Protein AF-A0A517XSV7-F1 (afdb_monomer_lite)

Structure (mmCIF, N/CA/C/O backbone):
data_AF-A0A517XSV7-F1
#
_entry.id   AF-A0A517XSV7-F1
#
loop_
_atom_site.group_PDB
_atom_site.id
_atom_site.type_symbol
_atom_site.label_atom_id
_atom_site.label_alt_id
_atom_site.label_comp_id
_atom_site.label_asym_id
_atom_site.label_entity_id
_atom_site.label_seq_id
_atom_site.pdbx_PDB_ins_code
_atom_site.Cartn_x
_atom_site.Cartn_y
_atom_site.Cartn_z
_atom_site.occupancy
_atom_site.B_iso_or_equiv
_atom_site.auth_seq_id
_atom_site.auth_comp_id
_atom_site.auth_asym_id
_atom_site.auth_atom_id
_atom_site.pdbx_PDB_model_num
ATOM 1 N N . MET A 1 1 ? -11.753 3.778 32.389 1.00 77.19 1 MET A N 1
ATOM 2 C CA . MET A 1 1 ? -12.517 2.657 31.803 1.00 77.19 1 MET A CA 1
ATOM 3 C C . MET A 1 1 ? -11.551 1.767 31.049 1.00 77.19 1 MET A C 1
ATOM 5 O O . MET A 1 1 ? -10.607 2.299 30.482 1.00 77.19 1 MET A O 1
ATOM 9 N N . ASP A 1 2 ? -11.738 0.451 31.082 1.00 93.81 2 ASP A N 1
ATOM 10 C CA . ASP A 1 2 ? -10.855 -0.480 30.379 1.00 93.81 2 ASP A CA 1
ATOM 11 C C . ASP A 1 2 ? -11.182 -0.531 28.874 1.00 93.81 2 ASP A C 1
ATOM 13 O O . ASP A 1 2 ? -12.318 -0.804 28.478 1.00 93.81 2 ASP A O 1
ATOM 17 N N . ALA A 1 3 ? -10.178 -0.267 28.034 1.00 95.62 3 ALA A N 1
ATOM 18 C CA . ALA A 1 3 ? -10.312 -0.275 26.580 1.00 95.62 3 ALA A CA 1
ATOM 19 C C . ALA A 1 3 ? -10.683 -1.664 26.041 1.00 95.62 3 ALA A C 1
ATOM 21 O O . ALA A 1 3 ? -11.411 -1.761 25.051 1.00 95.62 3 ALA A O 1
ATOM 22 N N . ALA A 1 4 ? -10.221 -2.741 26.688 1.00 95.94 4 ALA A N 1
ATOM 23 C CA . ALA A 1 4 ? -10.544 -4.098 26.263 1.00 95.94 4 ALA A CA 1
ATOM 24 C C . ALA A 1 4 ? -12.041 -4.393 26.425 1.00 95.94 4 ALA A C 1
ATOM 26 O O . ALA A 1 4 ? -12.674 -4.835 25.466 1.00 95.94 4 ALA A O 1
ATOM 27 N N . THR A 1 5 ? -12.618 -4.052 27.580 1.00 96.81 5 THR A N 1
ATOM 28 C CA . THR A 1 5 ? -14.067 -4.164 27.818 1.00 96.81 5 THR A CA 1
ATOM 29 C C . THR A 1 5 ? -14.881 -3.359 26.798 1.00 96.81 5 THR A C 1
ATOM 31 O O . THR A 1 5 ? -15.780 -3.908 26.163 1.00 96.81 5 THR A O 1
ATOM 34 N N . PHE A 1 6 ? -14.530 -2.085 26.567 1.00 97.88 6 PHE A N 1
ATOM 35 C CA . PHE A 1 6 ? -15.204 -1.253 25.559 1.00 97.88 6 PHE A CA 1
ATOM 36 C C . PHE A 1 6 ? -15.189 -1.907 24.170 1.00 97.88 6 PHE A C 1
ATOM 38 O O . PHE A 1 6 ? -16.218 -1.969 23.498 1.00 97.88 6 PHE A O 1
ATOM 45 N N . ARG A 1 7 ? -14.032 -2.423 23.738 1.00 97.62 7 ARG A N 1
ATOM 46 C CA . ARG A 1 7 ? -13.884 -3.065 22.426 1.00 97.62 7 ARG A CA 1
ATOM 47 C C . ARG A 1 7 ? -14.714 -4.334 22.291 1.00 97.62 7 ARG A C 1
ATOM 49 O O . ARG A 1 7 ? -15.343 -4.508 21.251 1.00 97.62 7 ARG A O 1
ATOM 56 N N . LEU A 1 8 ? -14.699 -5.203 23.301 1.00 97.25 8 LEU A N 1
ATOM 57 C CA . LEU A 1 8 ? -15.458 -6.455 23.292 1.00 97.25 8 LEU A CA 1
ATOM 58 C C . LEU A 1 8 ? -16.961 -6.184 23.180 1.00 97.25 8 LEU A C 1
ATOM 60 O O . LEU A 1 8 ? -17.628 -6.763 22.322 1.00 97.25 8 LEU A O 1
ATOM 64 N N . ASP A 1 9 ? -17.470 -5.245 23.973 1.00 98.06 9 ASP A N 1
ATOM 65 C CA . ASP A 1 9 ? -18.897 -4.931 23.999 1.00 98.06 9 ASP A CA 1
ATOM 66 C C . ASP A 1 9 ? -19.341 -4.185 22.738 1.00 98.06 9 ASP A C 1
ATOM 68 O O . ASP A 1 9 ? -20.417 -4.459 22.200 1.00 98.06 9 ASP A O 1
ATOM 72 N N . LEU A 1 10 ? -18.494 -3.300 22.203 1.00 98.19 10 LEU A N 1
ATOM 73 C CA . LEU A 1 10 ? -18.744 -2.658 20.914 1.00 98.19 10 LEU A CA 1
ATOM 74 C C . LEU A 1 10 ? -18.750 -3.683 19.770 1.00 98.19 10 LEU A C 1
ATOM 76 O O . LEU A 1 10 ? -19.601 -3.610 18.882 1.00 98.19 10 LEU A O 1
ATOM 80 N N . ALA A 1 11 ? -17.831 -4.653 19.785 1.00 97.94 11 ALA A N 1
ATOM 81 C CA . ALA A 1 11 ? -17.784 -5.719 18.788 1.00 97.94 11 ALA A CA 1
ATOM 82 C C . ALA A 1 11 ? -19.029 -6.613 18.846 1.00 97.94 11 ALA A C 1
ATOM 84 O O . ALA A 1 11 ? -19.591 -6.946 17.801 1.00 97.94 11 ALA A O 1
ATOM 85 N N . ALA A 1 12 ? -19.494 -6.954 20.050 1.00 98.19 12 ALA A N 1
ATOM 86 C CA . ALA A 1 12 ? -20.734 -7.698 20.247 1.00 98.19 12 ALA A CA 1
ATOM 87 C C . ALA A 1 12 ? -21.963 -6.908 19.762 1.00 98.19 12 ALA A C 1
ATOM 89 O O . ALA A 1 12 ? -22.848 -7.481 19.130 1.00 98.19 12 ALA A O 1
ATOM 90 N N . PHE A 1 13 ? -21.998 -5.594 20.007 1.00 98.56 13 PHE A N 1
ATOM 91 C CA . PHE A 1 13 ? -23.096 -4.720 19.591 1.00 98.56 13 PHE A CA 1
ATOM 92 C C . PHE A 1 13 ? -23.190 -4.549 18.066 1.00 98.56 13 PHE A C 1
ATOM 94 O O . PHE A 1 13 ? -24.282 -4.615 17.504 1.00 98.56 13 PHE A O 1
ATOM 101 N N . LEU A 1 14 ? -22.059 -4.323 17.388 1.00 98.19 14 LEU A N 1
ATOM 102 C CA . LEU A 1 14 ? -22.022 -4.093 15.936 1.00 98.19 14 LEU A CA 1
ATOM 103 C C . LEU A 1 14 ? -22.038 -5.388 15.114 1.00 98.19 14 LEU A C 1
ATOM 105 O O . LEU A 1 14 ? -22.431 -5.375 13.948 1.00 98.19 14 LEU A O 1
ATOM 109 N N . GLY A 1 15 ? -21.573 -6.492 15.696 1.00 98.00 15 GLY A N 1
ATOM 110 C CA . GLY A 1 15 ? -21.210 -7.697 14.962 1.00 98.00 15 GLY A CA 1
ATOM 111 C C . GLY A 1 15 ? -19.811 -7.602 14.340 1.00 98.00 15 GLY A C 1
ATOM 112 O O . GLY A 1 15 ? -19.265 -6.523 14.096 1.00 98.00 15 GLY A O 1
ATOM 113 N N . ALA A 1 16 ? -19.211 -8.763 14.067 1.00 95.62 16 ALA A N 1
ATOM 114 C CA . ALA A 1 16 ? -17.787 -8.870 13.744 1.00 95.62 16 ALA A CA 1
ATOM 115 C C . ALA A 1 16 ? -17.356 -8.119 12.468 1.00 95.62 16 ALA A C 1
ATOM 117 O O . ALA A 1 16 ? -16.246 -7.585 12.420 1.00 95.62 16 ALA A O 1
ATOM 118 N N . ASP A 1 17 ? -18.189 -8.094 11.424 1.00 96.12 17 ASP A N 1
ATOM 119 C CA . ASP A 1 17 ? -17.842 -7.454 10.147 1.00 96.12 17 ASP A CA 1
ATOM 120 C C . ASP A 1 17 ? -17.948 -5.924 10.222 1.00 96.12 17 ASP A C 1
ATOM 122 O O . ASP A 1 17 ? -17.016 -5.216 9.823 1.00 96.12 17 ASP A O 1
ATOM 126 N N . GLU A 1 18 ? -19.040 -5.400 10.788 1.00 97.88 18 GLU A N 1
ATOM 127 C CA . GLU A 1 18 ? -19.202 -3.954 10.975 1.00 97.88 18 GLU A CA 1
ATOM 128 C C . GLU A 1 18 ? -18.211 -3.412 12.007 1.00 97.88 18 GLU A C 1
ATOM 130 O O . GLU A 1 18 ? -17.651 -2.341 11.783 1.00 97.88 18 GLU A O 1
ATOM 135 N N . TYR A 1 19 ? -17.880 -4.168 13.060 1.00 97.62 19 TYR A N 1
ATOM 136 C CA . TYR A 1 19 ? -16.806 -3.802 13.987 1.00 97.62 19 TYR A CA 1
ATOM 137 C C . TYR A 1 19 ? -15.448 -3.668 13.281 1.00 97.62 19 TYR A C 1
ATOM 139 O O . TYR A 1 19 ? -14.771 -2.647 13.420 1.00 97.62 19 TYR A O 1
ATOM 147 N N . ARG A 1 20 ? -15.057 -4.649 12.451 1.00 95.69 20 ARG A N 1
ATOM 148 C CA . ARG A 1 20 ? -13.792 -4.591 11.691 1.00 95.69 20 ARG A CA 1
ATOM 149 C C . ARG A 1 20 ? -13.733 -3.366 10.780 1.00 95.69 20 ARG A C 1
ATOM 151 O O . ARG A 1 20 ? -12.726 -2.656 10.734 1.00 95.69 20 ARG A O 1
ATOM 158 N N . LYS A 1 21 ? -14.827 -3.087 10.074 1.00 95.56 21 LYS A N 1
ATOM 159 C CA . LYS A 1 21 ? -14.968 -1.907 9.213 1.00 95.56 21 LYS A CA 1
ATOM 160 C C . LYS A 1 21 ? -14.921 -0.602 10.012 1.00 95.56 21 LYS A C 1
ATOM 162 O O . LYS A 1 21 ? -14.268 0.341 9.561 1.00 95.56 21 LYS A O 1
ATOM 167 N N . PHE A 1 22 ? -15.565 -0.566 11.178 1.00 96.88 22 PHE A N 1
ATOM 168 C CA . PHE A 1 22 ? -15.584 0.565 12.102 1.00 96.88 22 PHE A CA 1
ATOM 169 C C . PHE A 1 22 ? -14.169 0.915 12.567 1.00 96.88 22 PHE A C 1
ATOM 171 O O . PHE A 1 22 ? -13.706 2.029 12.326 1.00 96.88 22 PHE A O 1
ATOM 178 N N . VAL A 1 23 ? -13.439 -0.047 13.142 1.00 96.06 23 VAL A N 1
ATOM 179 C CA . VAL A 1 23 ? -12.062 0.158 13.632 1.00 96.06 23 VAL A CA 1
ATOM 180 C C . VAL A 1 23 ? -11.150 0.636 12.499 1.00 96.06 23 VAL A C 1
ATOM 182 O O . VAL A 1 23 ? -10.452 1.647 12.625 1.00 96.06 23 VAL A O 1
ATOM 185 N N . ARG A 1 24 ? -11.199 -0.046 11.345 1.00 93.94 24 ARG A N 1
ATOM 186 C CA . ARG A 1 24 ? -10.357 0.271 10.185 1.00 93.94 24 ARG A CA 1
ATOM 187 C C . ARG A 1 24 ? -10.560 1.702 9.692 1.00 93.94 24 ARG A C 1
ATOM 189 O O . ARG A 1 24 ? -9.578 2.405 9.442 1.00 93.94 24 ARG A O 1
ATOM 196 N N . GLN A 1 25 ? -11.813 2.129 9.527 1.00 93.88 25 GLN A N 1
ATOM 197 C CA . GLN A 1 25 ? -12.127 3.451 8.985 1.00 93.88 25 GLN A CA 1
ATOM 198 C C . GLN A 1 25 ? -11.921 4.575 10.004 1.00 93.88 25 GLN A C 1
ATOM 200 O O . GLN A 1 25 ? -11.413 5.630 9.616 1.00 93.88 25 GLN A O 1
ATOM 205 N N . ALA A 1 26 ? -12.269 4.363 11.279 1.00 93.69 26 ALA A N 1
ATOM 206 C CA . ALA A 1 26 ? -12.063 5.348 12.341 1.00 93.69 26 ALA A CA 1
ATOM 207 C C . ALA A 1 26 ? -10.580 5.731 12.471 1.00 93.69 26 ALA A C 1
ATOM 209 O O . ALA A 1 26 ? -10.244 6.911 12.562 1.00 93.69 26 ALA A O 1
ATOM 210 N N . ARG A 1 27 ? -9.678 4.745 12.375 1.00 88.94 27 ARG A N 1
ATOM 211 C CA . ARG A 1 27 ? -8.231 4.972 12.458 1.00 88.94 27 ARG A CA 1
ATOM 212 C C . ARG A 1 27 ? -7.662 5.712 11.246 1.00 88.94 27 ARG A C 1
ATOM 214 O O . ARG A 1 27 ? -6.859 6.621 11.411 1.00 88.94 27 ARG A O 1
ATOM 221 N N . GLN A 1 28 ? -8.050 5.330 10.026 1.00 84.94 28 GLN A N 1
ATOM 222 C CA . GLN A 1 28 ? -7.492 5.931 8.803 1.00 84.94 28 GLN A CA 1
ATOM 223 C C . GLN A 1 28 ? -7.848 7.412 8.642 1.00 84.94 28 GLN A C 1
ATOM 225 O O . GLN A 1 28 ? -7.086 8.161 8.040 1.00 84.94 28 GLN A O 1
ATOM 230 N N . ALA A 1 29 ? -9.014 7.830 9.137 1.00 81.31 29 ALA A N 1
ATOM 231 C CA . ALA A 1 29 ? -9.500 9.191 8.946 1.00 81.31 29 ALA A CA 1
ATOM 232 C C . ALA A 1 29 ? -8.961 10.193 9.980 1.00 81.31 29 ALA A C 1
ATOM 234 O O . ALA A 1 29 ? -9.107 11.394 9.763 1.00 81.31 29 ALA A O 1
ATOM 235 N N . GLY A 1 30 ? -8.417 9.725 11.112 1.00 84.88 30 GLY A N 1
ATOM 236 C CA . GLY A 1 30 ? -8.066 10.583 12.255 1.00 84.88 30 GLY A CA 1
ATOM 237 C C . GLY A 1 30 ? -9.265 11.316 12.876 1.00 84.88 30 GLY A C 1
ATOM 238 O O . GLY A 1 30 ? -9.090 12.215 13.689 1.00 84.88 30 GLY A O 1
ATOM 239 N N . ARG A 1 31 ? -10.485 10.963 12.459 1.00 93.25 31 ARG A N 1
ATOM 240 C CA . ARG A 1 31 ? -11.757 11.511 12.929 1.00 93.25 31 ARG A CA 1
ATOM 241 C C . ARG A 1 31 ? -12.864 10.487 12.715 1.00 93.25 31 ARG A C 1
ATOM 243 O O . ARG A 1 31 ? -12.808 9.690 11.773 1.00 93.25 31 ARG A O 1
ATOM 250 N N . LEU A 1 32 ? -13.906 10.547 13.535 1.00 94.69 32 LEU A N 1
ATOM 251 C CA . LEU A 1 32 ? -15.103 9.750 13.311 1.00 94.69 32 LEU A CA 1
ATOM 252 C C . LEU A 1 32 ? -15.856 10.302 12.090 1.00 94.69 32 LEU A C 1
ATOM 254 O O . LEU A 1 32 ? -15.883 11.502 11.823 1.00 94.69 32 LEU A O 1
ATOM 258 N N . ARG A 1 33 ? -16.419 9.397 11.287 1.00 95.69 33 ARG A N 1
ATOM 259 C CA . ARG A 1 33 ? -17.369 9.765 10.217 1.00 95.69 33 ARG A CA 1
ATOM 260 C C . ARG A 1 33 ? -18.778 9.746 10.799 1.00 95.69 33 ARG A C 1
ATOM 262 O O . ARG A 1 33 ? -19.009 9.004 11.744 1.00 95.69 33 ARG A O 1
ATOM 269 N N . TYR A 1 34 ? -19.723 10.427 10.154 1.00 97.00 34 TYR A N 1
ATOM 270 C CA . TYR A 1 34 ? -21.127 10.485 10.587 1.00 97.00 34 TYR A CA 1
ATOM 271 C C . TYR A 1 34 ? -21.713 9.124 11.003 1.00 97.00 34 TYR A C 1
ATOM 273 O O . TYR A 1 34 ? -22.332 8.996 12.053 1.00 97.00 34 TYR A O 1
ATOM 281 N N . TRP A 1 35 ? -21.485 8.077 10.205 1.00 97.44 35 TRP A N 1
ATOM 282 C CA . TRP A 1 35 ? -22.001 6.750 10.535 1.00 97.44 35 TRP A CA 1
ATOM 283 C C . TRP A 1 35 ? -21.328 6.146 11.781 1.00 97.44 35 TRP A C 1
ATOM 285 O O . TRP A 1 35 ? -22.011 5.489 12.556 1.00 97.44 35 TRP A O 1
ATOM 295 N N . HIS A 1 36 ? -20.036 6.407 12.020 1.00 97.75 36 HIS A N 1
ATOM 296 C CA . HIS A 1 36 ? -19.357 5.967 13.242 1.00 97.75 36 HIS A CA 1
ATOM 297 C C . HIS A 1 36 ? -19.944 6.659 14.474 1.00 97.75 36 HIS A C 1
ATOM 299 O O . HIS A 1 36 ? -20.205 6.003 15.473 1.00 97.75 36 HIS A O 1
ATOM 305 N N . GLU A 1 37 ? -20.173 7.972 14.395 1.00 97.81 37 GLU A N 1
ATOM 306 C CA . GLU A 1 37 ? -20.785 8.747 15.481 1.00 97.81 37 GLU A CA 1
ATOM 307 C C . GLU A 1 37 ? -22.194 8.241 15.784 1.00 97.81 37 GLU A C 1
ATOM 309 O O . GLU A 1 37 ? -22.545 8.039 16.942 1.00 97.81 37 GLU A O 1
ATOM 314 N N . ARG A 1 38 ? -22.989 7.970 14.741 1.00 98.31 38 ARG A N 1
ATOM 315 C CA . ARG A 1 38 ? -24.329 7.399 14.886 1.00 98.31 38 ARG A CA 1
ATOM 316 C C . ARG A 1 38 ? -24.294 6.050 15.601 1.00 98.31 38 ARG A C 1
ATOM 318 O O . ARG A 1 38 ? -25.067 5.852 16.534 1.00 98.31 38 ARG A O 1
ATOM 325 N N . GLU A 1 39 ? -23.427 5.132 15.176 1.00 98.50 39 GLU A N 1
ATOM 326 C CA . GLU A 1 39 ? -23.333 3.815 15.813 1.00 98.50 39 GLU A CA 1
ATOM 327 C C . GLU A 1 39 ? -22.769 3.895 17.240 1.00 98.50 39 GLU A C 1
ATOM 329 O O . GLU A 1 39 ? -23.263 3.193 18.117 1.00 98.50 39 GLU A O 1
ATOM 334 N N . LEU A 1 40 ? -21.811 4.790 17.510 1.00 98.06 40 LEU A N 1
ATOM 335 C CA . LEU A 1 40 ? -21.312 5.028 18.869 1.00 98.06 40 LEU A CA 1
ATOM 336 C C . LEU A 1 40 ? -22.375 5.617 19.784 1.00 98.06 40 LEU A C 1
ATOM 338 O O . LEU A 1 40 ? -22.490 5.178 20.918 1.00 98.06 40 LEU A O 1
ATOM 342 N N . ASN A 1 41 ? -23.170 6.576 19.309 1.00 98.31 41 ASN A N 1
ATOM 343 C CA . ASN A 1 41 ? -24.260 7.132 20.103 1.00 98.31 41 ASN A CA 1
ATOM 344 C C . ASN A 1 41 ? -25.286 6.047 20.441 1.00 98.31 41 ASN A C 1
ATOM 346 O O . ASN A 1 41 ? -25.625 5.890 21.605 1.00 98.31 41 ASN A O 1
ATOM 350 N N . ARG A 1 42 ? -25.684 5.218 19.465 1.00 98.56 42 ARG A N 1
ATOM 351 C CA . ARG A 1 42 ? -26.565 4.065 19.721 1.00 98.56 42 ARG A CA 1
ATOM 352 C C . ARG A 1 42 ? -25.964 3.085 20.730 1.00 98.56 42 ARG A C 1
ATOM 354 O O . ARG A 1 42 ? -26.681 2.579 21.589 1.00 98.56 42 ARG A O 1
ATOM 361 N N . PHE A 1 43 ? -24.667 2.807 20.616 1.00 98.50 43 PHE A N 1
ATOM 362 C CA . PHE A 1 43 ? -23.954 1.957 21.563 1.00 98.50 43 PHE A CA 1
ATOM 363 C C . PHE A 1 43 ? -23.938 2.574 22.967 1.00 98.50 43 PHE A C 1
ATOM 365 O O . PHE A 1 43 ? -24.267 1.888 23.925 1.00 98.50 43 PHE A O 1
ATOM 372 N N . PHE A 1 44 ? -23.628 3.865 23.099 1.00 98.25 44 PHE A N 1
ATOM 373 C CA . PHE A 1 44 ? -23.596 4.568 24.383 1.00 98.25 44 PHE A CA 1
ATOM 374 C C . PHE A 1 44 ? -24.980 4.766 25.003 1.00 98.25 44 PHE A C 1
ATOM 376 O O . PHE A 1 44 ? -25.085 4.777 26.224 1.00 98.25 44 PHE A O 1
ATOM 383 N N . ASP A 1 45 ? -26.038 4.870 24.200 1.00 98.31 45 ASP A N 1
ATOM 384 C CA . ASP A 1 45 ? -27.414 4.863 24.701 1.00 98.31 45 ASP A CA 1
ATOM 385 C C . ASP A 1 45 ? -27.762 3.495 25.315 1.00 98.31 45 ASP A C 1
ATOM 387 O O . ASP A 1 45 ? -28.439 3.424 26.340 1.00 98.31 45 ASP A O 1
ATOM 391 N N . ALA A 1 46 ? -27.263 2.401 24.724 1.00 98.19 46 ALA A N 1
ATOM 392 C CA . ALA A 1 46 ? -27.441 1.045 25.244 1.00 98.19 46 ALA A CA 1
ATOM 393 C C . ALA A 1 46 ? -26.485 0.699 26.404 1.00 98.19 46 ALA A C 1
ATOM 395 O O . ALA A 1 46 ? -26.829 -0.117 27.259 1.00 98.19 46 ALA A O 1
ATOM 396 N N . ARG A 1 47 ? -25.285 1.291 26.423 1.00 97.69 47 ARG A N 1
ATOM 397 C CA . ARG A 1 47 ? -24.189 1.049 27.377 1.00 97.69 47 ARG A CA 1
ATOM 398 C C . ARG A 1 47 ? -23.609 2.371 27.890 1.00 97.69 47 ARG A C 1
ATOM 400 O O . ARG A 1 47 ? -22.465 2.714 27.574 1.00 97.69 47 ARG A O 1
ATOM 407 N N . PRO A 1 48 ? -24.383 3.143 28.676 1.00 97.44 48 PRO A N 1
ATOM 408 C CA . PRO A 1 48 ? -23.949 4.453 29.163 1.00 97.44 48 PRO A CA 1
ATOM 409 C C . PRO A 1 48 ? -22.759 4.357 30.125 1.00 97.44 48 PRO A C 1
ATOM 411 O O . PRO A 1 48 ? -21.972 5.297 30.220 1.00 97.44 48 PRO A O 1
ATOM 414 N N . ASP A 1 49 ? -22.596 3.211 30.790 1.00 97.06 49 ASP A N 1
ATOM 415 C CA . ASP A 1 49 ? -21.449 2.863 31.630 1.00 97.06 49 ASP A CA 1
ATOM 416 C C . ASP A 1 49 ? -20.131 2.796 30.848 1.00 97.06 49 ASP A C 1
ATOM 418 O O . ASP A 1 49 ? -19.070 2.962 31.445 1.00 97.06 49 ASP A O 1
ATOM 422 N N . LEU A 1 50 ? -20.203 2.591 29.526 1.00 97.38 50 LEU A N 1
ATOM 423 C CA . LEU A 1 50 ? -19.054 2.475 28.630 1.00 97.38 50 LEU A CA 1
ATOM 424 C C . LEU A 1 50 ? -18.766 3.736 27.803 1.00 97.38 50 LEU A C 1
ATOM 426 O O . LEU A 1 50 ? -17.998 3.692 26.840 1.00 97.38 50 LEU A O 1
ATOM 430 N N . ARG A 1 51 ? -19.370 4.874 28.157 1.00 97.44 51 ARG A N 1
ATOM 431 C CA . ARG A 1 51 ? -19.171 6.128 27.427 1.00 97.44 51 ARG A CA 1
ATOM 432 C C . ARG A 1 51 ? -17.738 6.652 27.567 1.00 97.44 51 ARG A C 1
ATOM 434 O O . ARG A 1 51 ? -17.268 6.902 28.673 1.00 97.44 51 ARG A O 1
ATOM 441 N N . LEU A 1 52 ? -17.086 6.867 26.426 1.00 97.00 52 LEU A N 1
ATOM 442 C CA . LEU A 1 52 ? -15.736 7.425 26.309 1.00 97.00 52 LEU A CA 1
ATOM 443 C C . LEU A 1 52 ? -15.768 8.817 25.661 1.00 97.00 52 LEU A C 1
ATOM 445 O O . LEU A 1 52 ? -16.635 9.106 24.830 1.00 97.00 52 LEU A O 1
ATOM 449 N N . GLY A 1 53 ? -14.810 9.672 26.022 1.00 94.69 53 GLY A N 1
ATOM 450 C CA . GLY A 1 53 ? -14.541 10.941 25.346 1.00 94.69 53 GLY A CA 1
ATOM 451 C C . GLY A 1 53 ? -13.836 10.762 23.994 1.00 94.69 53 GLY A C 1
ATOM 452 O O . GLY A 1 53 ? -13.370 9.677 23.658 1.00 94.69 53 GLY A O 1
ATOM 453 N N . GLY A 1 54 ? -13.732 11.841 23.208 1.00 90.94 54 GLY A N 1
ATOM 454 C CA . GLY A 1 54 ? -13.193 11.799 21.838 1.00 90.94 54 GLY A CA 1
ATOM 455 C C . GLY A 1 54 ? -11.817 11.128 21.724 1.00 90.94 54 GLY A C 1
ATOM 456 O O . GLY A 1 54 ? -11.676 10.138 21.010 1.00 90.94 54 GLY A O 1
ATOM 457 N N . ASP A 1 55 ? -10.821 11.617 22.465 1.00 94.06 55 ASP A N 1
ATOM 458 C CA . ASP A 1 55 ? -9.457 11.065 22.422 1.00 94.06 55 ASP A CA 1
ATOM 459 C C . ASP A 1 55 ? -9.372 9.652 23.016 1.00 94.06 55 ASP A C 1
ATOM 461 O O . ASP A 1 55 ? -8.620 8.807 22.523 1.00 94.06 55 ASP A O 1
ATOM 465 N N . GLU A 1 56 ? -10.186 9.367 24.035 1.00 96.38 56 GLU A N 1
ATOM 466 C CA . GLU A 1 56 ? -10.266 8.048 24.668 1.00 96.38 56 GLU A CA 1
ATOM 467 C C . GLU A 1 56 ? -10.816 6.994 23.701 1.00 96.38 56 GLU A C 1
ATOM 469 O O . GLU A 1 56 ? -10.321 5.868 23.686 1.00 96.38 56 GLU A O 1
ATOM 474 N N . ILE A 1 57 ? -11.776 7.358 22.841 1.00 96.56 57 ILE A N 1
ATOM 475 C CA . ILE A 1 57 ? -12.289 6.480 21.781 1.00 96.56 57 ILE A CA 1
ATOM 476 C C . ILE A 1 57 ? -11.157 6.104 20.826 1.00 96.56 57 ILE A C 1
ATOM 478 O O . ILE A 1 57 ? -10.955 4.923 20.548 1.00 96.56 57 ILE A O 1
ATOM 482 N N . PHE A 1 58 ? -10.386 7.076 20.330 1.00 95.31 58 PHE A N 1
ATOM 483 C CA . PHE A 1 58 ? -9.288 6.768 19.411 1.00 95.31 58 PHE A CA 1
ATOM 484 C C . PHE A 1 58 ? -8.207 5.926 20.075 1.00 95.31 58 PHE A C 1
ATOM 486 O O . PHE A 1 58 ? -7.704 5.008 19.433 1.00 95.31 58 PHE A O 1
ATOM 493 N N . ALA A 1 59 ? -7.876 6.200 21.339 1.00 95.62 59 ALA A N 1
ATOM 494 C CA . ALA A 1 59 ? -6.950 5.378 22.107 1.00 95.62 59 ALA A CA 1
ATOM 495 C C . ALA A 1 59 ? -7.464 3.937 22.255 1.00 95.62 59 ALA A C 1
ATOM 497 O O . ALA A 1 59 ? -6.722 3.002 21.964 1.00 95.62 59 ALA A O 1
ATOM 498 N N . ALA A 1 60 ? -8.739 3.747 22.606 1.00 97.06 60 ALA A N 1
ATOM 499 C CA . ALA A 1 60 ? -9.339 2.422 22.742 1.00 97.06 60 ALA A CA 1
ATOM 500 C C . ALA A 1 60 ? -9.402 1.655 21.408 1.00 97.06 60 ALA A C 1
ATOM 502 O O . ALA A 1 60 ? -9.269 0.431 21.384 1.00 97.06 60 ALA A O 1
ATOM 503 N N . LEU A 1 61 ? -9.557 2.362 20.284 1.00 96.69 61 LEU A N 1
ATOM 504 C CA . LEU A 1 61 ? -9.588 1.793 18.933 1.00 96.69 61 LEU A CA 1
ATOM 505 C C . LEU A 1 61 ? -8.195 1.581 18.309 1.00 96.69 61 LEU A C 1
ATOM 507 O O . LEU A 1 61 ? -8.122 1.166 17.149 1.00 96.69 61 LEU A O 1
ATOM 511 N N . ARG A 1 62 ? -7.086 1.819 19.029 1.00 96.38 62 ARG A N 1
ATOM 512 C CA . ARG A 1 62 ? -5.720 1.467 18.580 1.00 96.38 62 ARG A CA 1
ATOM 513 C C . ARG A 1 62 ? -5.463 -0.037 18.680 1.00 96.38 62 ARG A C 1
ATOM 515 O O . ARG A 1 62 ? -4.474 -0.472 19.245 1.00 96.38 62 ARG A O 1
ATOM 522 N N . VAL A 1 63 ? -6.326 -0.826 18.056 1.00 97.19 63 VAL A N 1
ATOM 523 C CA . VAL A 1 63 ? -6.267 -2.287 18.028 1.00 97.19 63 VAL A CA 1
ATOM 524 C C . VAL A 1 63 ? -6.172 -2.784 16.588 1.00 97.19 63 VAL A C 1
ATOM 526 O O . VAL A 1 63 ? -6.674 -2.155 15.652 1.00 97.19 63 VAL A O 1
ATOM 529 N N . CYS A 1 64 ? -5.530 -3.927 16.389 1.00 97.38 64 CYS A N 1
ATOM 530 C CA . CYS A 1 64 ? -5.574 -4.644 15.132 1.00 97.38 64 CYS A CA 1
ATOM 531 C C . CYS A 1 64 ? -6.919 -5.358 14.992 1.00 97.38 64 CYS A C 1
ATOM 533 O O . CYS A 1 64 ? -7.216 -6.275 15.747 1.00 97.38 64 CYS A O 1
ATOM 535 N N . GLU A 1 65 ? -7.699 -5.037 13.962 1.00 94.56 65 GLU A N 1
ATOM 536 C CA . GLU A 1 65 ? -9.015 -5.657 13.763 1.00 94.56 65 GLU A CA 1
ATOM 537 C C . GLU A 1 65 ? -8.950 -7.129 13.311 1.00 94.56 65 GLU A C 1
ATOM 539 O O . GLU A 1 65 ? -9.965 -7.820 13.283 1.00 94.56 65 GLU A O 1
ATOM 544 N N . LEU A 1 66 ? -7.759 -7.583 12.911 1.00 95.31 66 LEU A N 1
ATOM 545 C CA . LEU A 1 66 ? -7.487 -8.947 12.463 1.00 95.31 66 LEU A CA 1
ATOM 546 C C . LEU A 1 66 ? -6.950 -9.842 13.590 1.00 95.31 66 LEU A C 1
ATOM 548 O O . LEU A 1 66 ? -7.400 -10.974 13.715 1.00 95.31 66 LEU A O 1
ATOM 552 N N . HIS A 1 67 ? -6.009 -9.340 14.395 1.00 95.44 67 HIS A N 1
ATOM 553 C CA . HIS A 1 67 ? -5.329 -10.126 15.434 1.00 95.44 67 HIS A CA 1
ATOM 554 C C . HIS A 1 67 ? -5.816 -9.823 16.858 1.00 95.44 67 HIS A C 1
ATOM 556 O O . HIS A 1 67 ? -5.584 -10.615 17.759 1.00 95.44 67 HIS A O 1
ATOM 562 N N . GLY A 1 68 ? -6.498 -8.693 17.074 1.00 94.94 68 GLY A N 1
ATOM 563 C CA . GLY A 1 68 ? -6.939 -8.254 18.402 1.00 94.94 68 GLY A CA 1
ATOM 564 C C . GLY A 1 68 ? -5.853 -7.583 19.251 1.00 94.94 68 GLY A C 1
ATOM 565 O O . GLY A 1 68 ? -6.162 -7.097 20.335 1.00 94.94 68 GLY A O 1
ATOM 566 N N . ASP A 1 69 ? -4.612 -7.508 18.761 1.00 96.94 69 ASP A N 1
ATOM 567 C CA . ASP A 1 69 ? -3.493 -6.890 19.479 1.00 96.94 69 ASP A CA 1
ATOM 568 C C . ASP A 1 69 ? -3.582 -5.363 19.517 1.00 96.94 69 ASP A C 1
ATOM 570 O O . ASP A 1 69 ? -3.990 -4.727 18.540 1.00 96.94 69 ASP A O 1
ATOM 574 N N . GLU A 1 70 ? -3.097 -4.764 20.604 1.00 97.19 70 GLU A N 1
ATOM 575 C CA . GLU A 1 70 ? -2.836 -3.324 20.658 1.00 97.19 70 GLU A CA 1
ATOM 576 C C . GLU A 1 70 ? -1.801 -2.926 19.602 1.00 97.19 70 GLU A C 1
ATOM 578 O O . GLU A 1 70 ? -0.780 -3.590 19.400 1.00 97.19 70 GLU A O 1
ATOM 583 N N . LEU A 1 71 ? -2.050 -1.807 18.930 1.00 97.31 71 LEU A N 1
ATOM 584 C CA . LEU A 1 71 ? -1.091 -1.245 17.998 1.00 97.31 71 LEU A CA 1
ATOM 585 C C . LEU A 1 71 ? 0.038 -0.566 18.772 1.00 97.31 71 LEU A C 1
ATOM 587 O O . LEU A 1 71 ? -0.185 0.256 19.660 1.00 97.31 71 LEU A O 1
ATOM 591 N N . MET A 1 72 ? 1.265 -0.864 18.373 1.00 97.94 72 MET A N 1
ATOM 592 C CA . MET A 1 72 ? 2.477 -0.280 18.923 1.00 97.94 72 MET A CA 1
ATOM 593 C C . MET A 1 72 ? 2.895 0.942 18.112 1.00 97.94 72 MET A C 1
ATOM 595 O O . MET A 1 72 ? 2.754 0.968 16.886 1.00 97.94 72 MET A O 1
ATOM 599 N N . ALA A 1 73 ? 3.444 1.945 18.794 1.00 97.00 73 ALA A N 1
ATOM 600 C CA . ALA A 1 73 ? 4.104 3.060 18.131 1.00 97.00 73 ALA A CA 1
ATOM 601 C C . ALA A 1 73 ? 5.421 2.588 17.498 1.00 97.00 73 ALA A C 1
ATOM 603 O O . ALA A 1 73 ? 6.140 1.752 18.051 1.00 97.00 73 ALA A O 1
ATOM 604 N N . GLY A 1 74 ? 5.751 3.137 16.338 1.00 95.94 74 GLY A N 1
ATOM 605 C CA . GLY A 1 74 ? 7.010 2.899 15.652 1.00 95.94 74 GLY A CA 1
ATOM 606 C C . GLY A 1 74 ? 7.258 3.951 14.586 1.00 95.94 74 GLY A C 1
ATOM 607 O O . GLY A 1 74 ? 6.557 4.959 14.509 1.00 95.94 74 GLY A O 1
ATOM 608 N N . THR A 1 75 ? 8.248 3.698 13.740 1.00 95.06 75 THR A N 1
ATOM 609 C CA . THR A 1 75 ? 8.566 4.564 12.608 1.00 95.06 75 THR A CA 1
ATOM 610 C C . THR A 1 75 ? 8.499 3.800 11.293 1.00 95.06 75 THR A C 1
ATOM 612 O O . THR A 1 75 ? 8.681 2.579 11.252 1.00 95.06 75 THR A O 1
ATOM 615 N N . ALA A 1 76 ? 8.210 4.530 10.220 1.00 91.88 76 ALA A N 1
ATOM 616 C CA . ALA A 1 76 ? 8.350 4.071 8.845 1.00 91.88 76 ALA A CA 1
ATOM 617 C C . ALA A 1 76 ? 9.238 5.0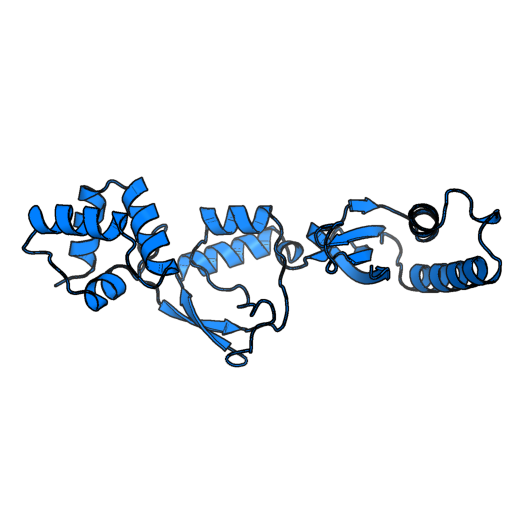51 8.074 1.00 91.88 76 ALA A C 1
ATOM 619 O O . ALA A 1 76 ? 9.176 6.261 8.302 1.00 91.88 76 ALA A O 1
ATOM 620 N N . GLU A 1 77 ? 10.066 4.527 7.173 1.00 91.25 77 GLU A N 1
ATOM 621 C CA . GLU A 1 77 ? 10.900 5.334 6.282 1.00 91.25 77 GLU A CA 1
ATOM 622 C C . GLU A 1 77 ? 10.029 6.170 5.341 1.00 91.25 77 GLU A C 1
ATOM 624 O O . GLU A 1 77 ? 9.009 5.698 4.829 1.00 91.25 77 GLU A O 1
ATOM 629 N N . VAL A 1 78 ? 10.442 7.411 5.097 1.00 89.19 78 VAL A N 1
ATOM 630 C CA . VAL A 1 78 ? 9.830 8.268 4.084 1.00 89.19 78 VAL A CA 1
ATOM 631 C C . VAL A 1 78 ? 10.635 8.178 2.804 1.00 89.19 78 VAL A C 1
ATOM 633 O O . VAL A 1 78 ? 11.804 8.556 2.769 1.00 89.19 78 VAL A O 1
ATOM 636 N N . ILE A 1 79 ? 9.981 7.762 1.723 1.00 81.69 79 ILE A N 1
ATOM 637 C CA . ILE A 1 79 ? 10.586 7.791 0.393 1.00 81.69 79 ILE A CA 1
ATOM 638 C C . ILE A 1 79 ? 10.021 8.977 -0.382 1.00 81.69 79 ILE A C 1
ATOM 640 O O . ILE A 1 79 ? 8.806 9.158 -0.505 1.00 81.69 79 ILE A O 1
ATOM 644 N N . GLY A 1 80 ? 10.926 9.792 -0.924 1.00 76.06 80 GLY A N 1
ATOM 645 C CA . GLY A 1 80 ? 10.574 10.843 -1.868 1.00 76.06 80 GLY A CA 1
ATOM 646 C C . GLY A 1 80 ? 10.108 10.235 -3.189 1.00 76.06 80 GLY A C 1
ATOM 647 O O . GLY A 1 80 ? 10.863 9.523 -3.844 1.00 76.06 80 GLY A O 1
ATOM 648 N N . GLY A 1 81 ? 8.871 10.531 -3.587 1.00 76.50 81 GLY A N 1
ATOM 649 C CA . GLY A 1 81 ? 8.297 10.074 -4.853 1.00 76.50 81 GLY A CA 1
ATOM 650 C C . GLY A 1 81 ? 7.092 9.156 -4.674 1.00 76.50 81 GLY A C 1
ATOM 651 O O . GLY A 1 81 ? 6.312 9.306 -3.732 1.00 76.50 81 GLY A O 1
ATOM 652 N N . HIS A 1 82 ? 6.911 8.246 -5.629 1.00 74.81 82 HIS A N 1
ATOM 653 C CA . HIS A 1 82 ? 5.805 7.298 -5.667 1.00 74.81 82 HIS A CA 1
ATOM 654 C C . HIS A 1 82 ? 6.343 5.870 -5.574 1.00 74.81 82 HIS A C 1
ATOM 656 O O . HIS A 1 82 ? 7.235 5.494 -6.330 1.00 74.81 82 HIS A O 1
ATOM 662 N N . VAL A 1 83 ? 5.773 5.079 -4.666 1.00 76.50 83 VAL A N 1
ATOM 663 C CA . VAL A 1 83 ? 6.023 3.639 -4.576 1.00 76.50 83 VAL A CA 1
ATOM 664 C C . VAL A 1 83 ? 4.786 2.938 -5.106 1.00 76.50 83 VAL A C 1
ATOM 666 O O . VAL A 1 83 ? 3.717 3.029 -4.500 1.00 76.50 83 VAL A O 1
ATOM 669 N N . ALA A 1 84 ? 4.930 2.257 -6.238 1.00 74.94 84 ALA A N 1
ATOM 670 C CA . ALA A 1 84 ? 3.861 1.437 -6.778 1.00 74.94 84 ALA A CA 1
ATOM 671 C C . ALA A 1 84 ? 4.044 -0.000 -6.301 1.00 74.94 84 ALA A C 1
ATOM 673 O O . ALA A 1 84 ? 5.107 -0.598 -6.454 1.00 74.94 84 ALA A O 1
ATOM 674 N N . TYR A 1 85 ? 2.984 -0.539 -5.716 1.00 81.69 85 TYR A N 1
ATOM 675 C CA . TYR A 1 85 ? 2.932 -1.928 -5.299 1.00 81.69 85 TYR A CA 1
ATOM 676 C C . TYR A 1 85 ? 2.122 -2.735 -6.305 1.00 81.69 85 TYR A C 1
ATOM 678 O O . TYR A 1 85 ? 1.149 -2.228 -6.864 1.00 81.69 85 TYR A O 1
ATOM 686 N N . ALA A 1 86 ? 2.474 -4.007 -6.480 1.00 80.69 86 ALA A N 1
ATOM 687 C CA . ALA A 1 86 ? 1.651 -4.931 -7.250 1.00 80.69 86 ALA A CA 1
ATOM 688 C C . ALA A 1 86 ? 0.243 -5.068 -6.635 1.00 80.69 86 ALA A C 1
ATOM 690 O O . ALA A 1 86 ? 0.095 -5.126 -5.410 1.00 80.69 86 ALA A O 1
ATOM 691 N N . ASP A 1 87 ? -0.786 -5.212 -7.474 1.00 80.62 87 ASP A N 1
ATOM 692 C CA . ASP A 1 87 ? -2.175 -5.396 -7.022 1.00 80.62 87 ASP A CA 1
ATOM 693 C C . ASP A 1 87 ? -2.335 -6.593 -6.076 1.00 80.62 87 ASP A C 1
ATOM 695 O O . ASP A 1 87 ? -3.113 -6.552 -5.122 1.00 80.62 87 ASP A O 1
ATOM 699 N N . GLU A 1 88 ? -1.589 -7.670 -6.326 1.00 85.94 88 GLU A N 1
ATOM 700 C CA . GLU A 1 88 ? -1.573 -8.848 -5.462 1.00 85.94 88 GLU A CA 1
ATOM 701 C C . GLU A 1 88 ? -1.066 -8.522 -4.055 1.00 85.94 88 GLU A C 1
ATOM 703 O O . GLU A 1 88 ? -1.683 -8.943 -3.073 1.00 85.94 88 GLU A O 1
ATOM 708 N N . TYR A 1 89 ? 0.001 -7.725 -3.945 1.00 89.06 89 TYR A N 1
ATOM 709 C CA . TYR A 1 89 ? 0.484 -7.258 -2.650 1.00 89.06 89 TYR A CA 1
ATOM 710 C C . TYR A 1 89 ? -0.565 -6.382 -1.967 1.00 89.06 89 TYR A C 1
ATOM 712 O O . TYR A 1 89 ? -0.841 -6.587 -0.791 1.00 89.06 89 TYR A O 1
ATOM 720 N N . LEU A 1 90 ? -1.200 -5.446 -2.682 1.00 89.50 90 LEU A N 1
ATOM 721 C CA . LEU A 1 90 ? -2.217 -4.566 -2.094 1.00 89.50 90 LEU A CA 1
ATOM 722 C C . LEU A 1 90 ? -3.425 -5.347 -1.559 1.00 89.50 90 LEU A C 1
ATOM 724 O O . LEU A 1 90 ? -3.887 -5.074 -0.447 1.00 89.50 90 LEU A O 1
ATOM 728 N N . ARG A 1 91 ? -3.909 -6.345 -2.312 1.00 90.88 91 ARG A N 1
ATOM 729 C CA . ARG A 1 91 ? -4.978 -7.252 -1.859 1.00 90.88 91 ARG A CA 1
ATOM 730 C C . ARG A 1 91 ? -4.537 -8.061 -0.643 1.00 90.88 91 ARG A C 1
ATOM 732 O O . ARG A 1 91 ? -5.206 -8.024 0.385 1.00 90.88 91 ARG A O 1
ATOM 739 N N . THR A 1 92 ? -3.383 -8.721 -0.727 1.00 93.75 92 THR A N 1
ATOM 740 C CA . THR A 1 92 ? -2.848 -9.540 0.371 1.00 93.75 92 THR A CA 1
ATOM 741 C C . THR A 1 92 ? -2.636 -8.704 1.628 1.00 93.75 92 THR A C 1
ATOM 743 O O . THR A 1 92 ? -3.058 -9.107 2.708 1.00 93.75 92 THR A O 1
ATOM 746 N N . ARG A 1 93 ? -2.061 -7.505 1.499 1.00 93.62 93 ARG A N 1
ATOM 747 C CA . ARG A 1 93 ? -1.863 -6.571 2.607 1.00 93.62 93 ARG A CA 1
ATOM 748 C C . ARG A 1 93 ? -3.177 -6.227 3.281 1.00 93.62 93 ARG A C 1
ATOM 750 O O . ARG A 1 93 ? -3.259 -6.306 4.499 1.00 93.62 93 ARG A O 1
ATOM 757 N N . ARG A 1 94 ? -4.204 -5.863 2.512 1.00 92.56 94 ARG A N 1
ATOM 758 C CA . ARG A 1 94 ? -5.530 -5.537 3.055 1.00 92.56 94 ARG A CA 1
ATOM 759 C C . ARG A 1 94 ? -6.135 -6.706 3.838 1.00 92.56 94 ARG A C 1
ATOM 761 O O . ARG A 1 94 ? -6.791 -6.468 4.851 1.00 92.56 94 ARG A O 1
ATOM 768 N N . ASP A 1 95 ? -5.919 -7.929 3.364 1.00 94.12 95 ASP A N 1
ATOM 769 C CA . ASP A 1 95 ? -6.633 -9.107 3.854 1.00 94.12 95 ASP A CA 1
ATOM 770 C C . ASP A 1 95 ? -5.871 -9.850 4.969 1.00 94.12 95 ASP A C 1
ATOM 772 O O . ASP A 1 95 ? -6.500 -10.425 5.852 1.00 94.12 95 ASP A O 1
ATOM 776 N N . ARG A 1 96 ? -4.530 -9.818 4.967 1.00 95.62 96 ARG A N 1
ATOM 777 C CA . ARG A 1 96 ? -3.680 -10.602 5.886 1.00 95.62 96 ARG A CA 1
ATOM 778 C C . ARG A 1 96 ? -2.834 -9.773 6.843 1.00 95.62 96 ARG A C 1
ATOM 780 O O . ARG A 1 96 ? -2.516 -10.237 7.930 1.00 95.62 96 ARG A O 1
ATOM 787 N N . PHE A 1 97 ? -2.432 -8.568 6.455 1.00 96.50 97 PHE A N 1
ATOM 788 C CA . PHE A 1 97 ? -1.548 -7.741 7.280 1.00 96.50 97 PHE A CA 1
ATOM 789 C C . PHE A 1 97 ? -1.823 -6.237 7.114 1.00 96.50 97 PHE A C 1
ATOM 791 O O . PHE A 1 97 ? -0.917 -5.453 6.808 1.00 96.50 97 PHE A O 1
ATOM 798 N N . PRO A 1 98 ? -3.070 -5.780 7.354 1.00 95.19 98 PRO A N 1
ATOM 799 C CA . PRO A 1 98 ? -3.460 -4.392 7.089 1.00 95.19 98 PRO A CA 1
ATOM 800 C C . PRO A 1 98 ? -2.688 -3.388 7.953 1.00 95.19 98 PRO A C 1
ATOM 802 O O . PRO A 1 98 ? -2.550 -2.220 7.581 1.00 95.19 98 PRO A O 1
ATOM 805 N N . ASN A 1 99 ? -2.152 -3.855 9.085 1.00 96.56 99 ASN A N 1
ATOM 806 C CA . ASN A 1 99 ? -1.548 -3.042 10.135 1.00 96.56 99 ASN A CA 1
ATOM 807 C C . ASN A 1 99 ? -0.045 -3.284 10.292 1.00 96.56 99 ASN A C 1
ATOM 809 O O . ASN A 1 99 ? 0.509 -2.944 11.328 1.00 96.56 99 ASN A O 1
ATOM 813 N N . ALA A 1 100 ? 0.627 -3.868 9.297 1.00 96.06 100 ALA A N 1
ATOM 814 C CA . ALA A 1 100 ? 2.075 -4.067 9.374 1.00 96.06 100 ALA A CA 1
ATOM 815 C C . ALA A 1 100 ? 2.837 -2.730 9.357 1.00 96.06 100 ALA A C 1
ATOM 817 O O . ALA A 1 100 ? 3.808 -2.538 10.088 1.00 96.06 100 ALA A O 1
ATOM 818 N N . ALA A 1 101 ? 2.353 -1.788 8.535 1.00 90.94 101 ALA A N 1
ATOM 819 C CA . ALA A 1 101 ? 2.936 -0.458 8.351 1.00 90.94 101 ALA A CA 1
ATOM 820 C C . ALA A 1 101 ? 4.460 -0.483 8.091 1.00 90.94 101 ALA A C 1
ATOM 822 O O . ALA A 1 101 ? 5.170 0.431 8.498 1.00 90.94 101 ALA A O 1
ATOM 823 N N . SER A 1 102 ? 4.961 -1.532 7.427 1.00 83.38 102 SER A N 1
ATOM 824 C CA . SER A 1 102 ? 6.390 -1.695 7.108 1.00 83.38 102 SER A CA 1
ATOM 825 C C . SER A 1 102 ? 6.773 -1.095 5.755 1.00 83.38 102 SER A C 1
ATOM 827 O O . SER A 1 102 ? 7.951 -1.038 5.409 1.00 83.38 102 SER A O 1
ATOM 829 N N . GLY A 1 103 ? 5.779 -0.709 4.952 1.00 78.56 103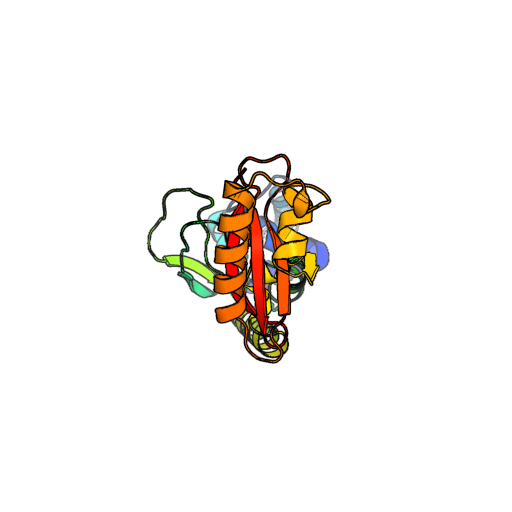 GLY A N 1
ATOM 830 C CA . GLY A 1 103 ? 6.001 -0.037 3.679 1.00 78.56 103 GLY A CA 1
ATOM 831 C C . GLY A 1 103 ? 6.377 1.434 3.884 1.00 78.56 103 GLY A C 1
ATOM 832 O O . GLY A 1 103 ? 5.879 2.055 4.827 1.00 78.56 103 GLY A O 1
ATOM 833 N N . PRO A 1 104 ? 7.211 2.008 3.002 1.00 80.25 104 PRO A N 1
ATOM 834 C CA . PRO A 1 104 ? 7.570 3.416 3.058 1.00 80.25 104 PRO A CA 1
ATOM 835 C C . PRO A 1 104 ? 6.344 4.329 2.998 1.00 80.25 104 PRO A C 1
ATOM 837 O O . PRO A 1 104 ? 5.398 4.097 2.233 1.00 80.25 104 PRO A O 1
ATOM 840 N N . PHE A 1 105 ? 6.391 5.405 3.778 1.00 79.81 105 PHE A N 1
ATOM 841 C CA . PHE A 1 105 ? 5.480 6.526 3.630 1.00 79.81 105 PHE A CA 1
ATOM 842 C C . PHE A 1 105 ? 5.925 7.346 2.421 1.00 79.81 105 PHE A C 1
ATOM 844 O O . PHE A 1 105 ? 7.040 7.859 2.377 1.00 79.81 105 PHE A O 1
ATOM 851 N N . TYR A 1 106 ? 5.065 7.455 1.416 1.00 80.25 106 TYR A N 1
ATOM 852 C CA . TYR A 1 106 ? 5.370 8.192 0.197 1.00 80.25 106 TYR A CA 1
ATOM 853 C C . TYR A 1 106 ? 4.566 9.488 0.177 1.00 80.25 106 TYR A C 1
ATOM 855 O O . TYR A 1 106 ? 3.361 9.499 0.425 1.00 80.25 106 TYR A O 1
ATOM 863 N N . THR A 1 107 ? 5.236 10.603 -0.104 1.00 76.50 107 THR A N 1
ATOM 864 C CA . THR A 1 107 ? 4.646 11.942 0.054 1.00 76.50 107 THR A CA 1
ATOM 865 C C . THR A 1 107 ? 3.759 12.361 -1.116 1.00 76.50 107 THR A C 1
ATOM 867 O O . THR A 1 107 ? 3.176 13.440 -1.072 1.00 76.50 107 THR A O 1
ATOM 870 N N . GLN A 1 108 ? 3.679 11.548 -2.178 1.00 76.94 108 GLN A N 1
ATOM 871 C CA . GLN A 1 108 ? 2.986 11.884 -3.431 1.00 76.94 108 GLN A CA 1
ATOM 872 C C . GLN A 1 108 ? 3.423 13.248 -4.007 1.00 76.94 108 GLN A C 1
ATOM 874 O O . GLN A 1 108 ? 2.620 13.985 -4.569 1.00 76.94 108 GLN A O 1
ATOM 879 N N . GLY A 1 109 ? 4.699 13.613 -3.837 1.00 76.06 109 GLY A N 1
ATOM 880 C CA . GLY A 1 109 ? 5.231 14.917 -4.258 1.00 76.06 109 GLY A CA 1
ATOM 881 C C . GLY A 1 109 ? 5.014 16.054 -3.251 1.00 76.06 109 GLY A C 1
ATOM 882 O O . GLY A 1 109 ? 5.496 17.163 -3.468 1.00 76.06 109 GLY A O 1
ATOM 883 N N . GLY A 1 110 ? 4.343 15.791 -2.128 1.00 81.88 110 GLY A N 1
ATOM 884 C CA . GLY A 1 110 ? 4.283 16.697 -0.987 1.00 81.88 110 GLY A CA 1
ATOM 885 C C . GLY A 1 110 ? 5.638 16.863 -0.293 1.00 81.88 110 GLY A C 1
ATOM 886 O O . GLY A 1 110 ? 6.564 16.063 -0.477 1.00 81.88 110 GLY A O 1
ATOM 887 N N . ARG A 1 111 ? 5.752 17.907 0.540 1.00 84.19 111 ARG A N 1
ATOM 888 C CA . ARG A 1 111 ? 6.945 18.126 1.371 1.00 84.19 111 ARG A CA 1
ATOM 889 C C . ARG A 1 111 ? 7.163 16.926 2.288 1.00 84.19 111 ARG A C 1
ATOM 891 O O . ARG A 1 111 ? 6.238 16.489 2.969 1.00 84.19 111 ARG A O 1
ATOM 898 N N . SER A 1 112 ? 8.394 16.424 2.305 1.00 85.06 112 SER A N 1
ATOM 899 C CA . SER A 1 112 ? 8.782 15.367 3.231 1.00 85.06 112 SER A CA 1
ATOM 900 C C . SER A 1 112 ? 8.767 15.894 4.671 1.00 85.06 112 SER A C 1
ATOM 902 O O . SER A 1 112 ? 9.364 16.944 4.919 1.00 85.06 112 SER A O 1
ATOM 904 N N . PRO A 1 113 ? 8.115 15.195 5.620 1.00 87.38 113 PRO A N 1
ATOM 905 C CA . PRO A 1 113 ? 8.169 15.543 7.039 1.00 87.38 113 PRO A CA 1
ATOM 906 C C . PRO A 1 113 ? 9.527 15.208 7.684 1.00 87.38 113 PRO A C 1
ATOM 908 O O . PRO A 1 113 ? 9.755 15.557 8.837 1.00 87.38 113 PRO A O 1
ATOM 911 N N . GLY A 1 114 ? 10.425 14.537 6.958 1.00 91.00 114 GLY A N 1
ATOM 912 C CA . GLY A 1 114 ? 11.704 14.037 7.453 1.00 91.00 114 GLY A CA 1
ATOM 913 C C . GLY A 1 114 ? 12.026 12.666 6.852 1.00 91.00 114 GLY A C 1
ATOM 914 O O . GLY A 1 114 ? 11.274 12.177 6.014 1.00 91.00 114 GLY A O 1
ATOM 915 N N . PRO A 1 115 ? 13.133 12.023 7.257 1.00 91.44 115 PRO A N 1
ATOM 916 C CA . PRO A 1 115 ? 13.480 10.677 6.790 1.00 91.44 115 PRO A CA 1
ATOM 917 C C . PRO A 1 115 ? 12.555 9.581 7.348 1.00 91.44 115 PRO A C 1
ATOM 919 O O . PRO A 1 115 ? 12.510 8.481 6.803 1.00 91.44 115 PRO A O 1
ATOM 922 N N . PHE A 1 116 ? 11.804 9.876 8.414 1.00 94.25 116 PHE A N 1
ATOM 923 C CA . PHE A 1 116 ? 10.895 8.941 9.074 1.00 94.25 116 PHE A CA 1
ATOM 924 C C . PHE A 1 116 ? 9.575 9.621 9.448 1.00 94.25 116 PHE A C 1
ATOM 926 O O . PHE A 1 116 ? 9.544 10.823 9.713 1.00 94.25 116 PHE A O 1
ATOM 933 N N . VAL A 1 117 ? 8.499 8.835 9.510 1.00 93.69 117 VAL A N 1
ATOM 934 C CA . VAL A 1 117 ? 7.207 9.226 10.097 1.00 93.69 117 VAL A CA 1
ATOM 935 C C . VAL A 1 117 ? 6.821 8.274 11.214 1.00 93.69 117 VAL A C 1
ATOM 937 O O . VAL A 1 117 ? 7.138 7.084 11.159 1.00 93.69 117 VAL A O 1
ATOM 940 N N . GLU A 1 118 ? 6.103 8.789 12.205 1.00 94.19 118 GLU A N 1
ATOM 941 C CA . GLU A 1 118 ? 5.484 7.960 13.233 1.00 94.19 118 GLU A CA 1
ATOM 942 C C . GLU A 1 118 ? 4.334 7.143 12.639 1.00 94.19 118 GLU A C 1
ATOM 944 O O . GLU A 1 118 ? 3.500 7.648 11.882 1.00 94.19 118 GLU A O 1
ATOM 949 N N . VAL A 1 119 ? 4.288 5.863 12.993 1.00 94.75 119 VAL A N 1
ATOM 950 C CA . VAL A 1 119 ? 3.239 4.933 12.575 1.00 94.75 119 VAL A CA 1
ATOM 951 C C . VAL A 1 119 ? 2.779 4.089 13.751 1.00 94.75 119 VAL A C 1
ATOM 953 O O . VAL A 1 119 ? 3.522 3.842 14.698 1.00 94.75 119 VAL A O 1
ATOM 956 N N . TRP A 1 120 ? 1.551 3.594 13.648 1.00 95.81 120 TRP A N 1
ATOM 957 C CA . TRP A 1 120 ? 1.017 2.572 14.538 1.00 95.81 120 TRP A CA 1
ATOM 958 C C . TRP A 1 120 ? 0.979 1.243 13.793 1.00 95.81 120 TRP A C 1
ATOM 960 O O . TRP A 1 120 ? 0.453 1.182 12.677 1.00 95.81 120 TRP A O 1
ATOM 970 N N . TYR A 1 121 ? 1.520 0.186 14.393 1.00 97.31 121 TYR A N 1
ATOM 971 C CA . TYR A 1 121 ? 1.616 -1.125 13.757 1.00 97.31 121 TYR A CA 1
ATOM 972 C C . TYR A 1 121 ? 1.226 -2.268 14.693 1.00 97.31 121 TYR A C 1
ATOM 974 O O . TYR A 1 121 ? 1.297 -2.151 15.909 1.00 97.31 121 TYR A O 1
ATOM 982 N N . CYS A 1 122 ? 0.826 -3.393 14.110 1.00 97.88 122 CYS A N 1
ATOM 983 C CA . CYS A 1 122 ? 0.583 -4.650 14.809 1.00 97.88 122 CYS A CA 1
ATOM 984 C C . CYS A 1 122 ? 1.785 -5.587 14.590 1.00 97.88 122 CYS A C 1
ATOM 986 O O . CYS A 1 122 ? 2.119 -5.837 13.424 1.00 97.88 122 CYS A O 1
ATOM 988 N N . PRO A 1 123 ? 2.422 -6.120 15.652 1.00 97.69 123 PRO A N 1
ATOM 989 C CA . PRO A 1 123 ? 3.537 -7.064 15.530 1.00 97.69 123 PRO A CA 1
ATOM 990 C C . PRO A 1 123 ? 3.196 -8.289 14.677 1.00 97.69 123 PRO A C 1
ATOM 992 O O . PRO A 1 123 ? 3.898 -8.562 13.706 1.00 97.69 123 PRO A O 1
ATOM 995 N N . ALA A 1 124 ? 2.050 -8.929 14.929 1.00 97.88 124 ALA A N 1
ATOM 996 C CA . ALA A 1 124 ? 1.599 -10.083 14.154 1.00 97.88 124 ALA A CA 1
ATOM 997 C C . ALA A 1 124 ? 1.375 -9.747 12.667 1.00 97.88 124 ALA A C 1
ATOM 999 O O . ALA A 1 124 ? 1.694 -10.543 11.786 1.00 97.88 124 ALA A O 1
ATOM 1000 N N . CYS A 1 125 ? 0.899 -8.536 12.339 1.00 97.69 125 CYS A N 1
ATOM 1001 C CA . CYS A 1 125 ? 0.839 -8.106 10.939 1.00 97.69 125 CYS A CA 1
ATOM 1002 C C . CYS A 1 125 ? 2.233 -7.950 10.314 1.00 97.69 125 CYS A C 1
ATOM 1004 O O . CYS A 1 125 ? 2.384 -8.261 9.136 1.00 97.69 125 CYS A O 1
ATOM 1006 N N . ARG A 1 126 ? 3.237 -7.454 11.050 1.00 96.56 126 ARG A N 1
ATOM 1007 C CA . ARG A 1 126 ? 4.611 -7.337 10.529 1.00 96.56 126 ARG A CA 1
ATOM 1008 C C . ARG A 1 126 ? 5.232 -8.700 10.269 1.00 96.56 126 ARG A C 1
ATOM 1010 O O . ARG A 1 126 ? 5.833 -8.890 9.218 1.00 96.56 126 ARG A O 1
ATOM 1017 N N . GLU A 1 127 ? 5.041 -9.643 11.183 1.00 96.69 127 GLU A N 1
ATOM 1018 C CA . GLU A 1 127 ? 5.482 -11.029 11.007 1.00 96.69 127 GLU A CA 1
ATOM 1019 C C . GLU A 1 127 ? 4.808 -11.674 9.790 1.00 96.69 127 GLU A C 1
ATOM 1021 O O . GLU A 1 127 ? 5.485 -12.244 8.935 1.00 96.69 127 GLU A O 1
ATOM 1026 N N . ALA A 1 128 ? 3.490 -11.501 9.646 1.00 96.19 128 ALA A N 1
ATOM 1027 C CA . ALA A 1 128 ? 2.744 -11.999 8.493 1.00 96.19 128 ALA A CA 1
ATOM 1028 C C . ALA A 1 128 ? 3.198 -11.362 7.167 1.00 96.19 128 ALA A C 1
ATOM 1030 O O . ALA A 1 128 ? 3.277 -12.049 6.146 1.00 96.19 128 ALA A O 1
ATOM 1031 N N . GLU A 1 129 ? 3.512 -10.062 7.162 1.00 94.94 129 GLU A N 1
ATOM 1032 C CA . GLU A 1 129 ? 4.070 -9.391 5.987 1.00 94.94 129 GLU A CA 1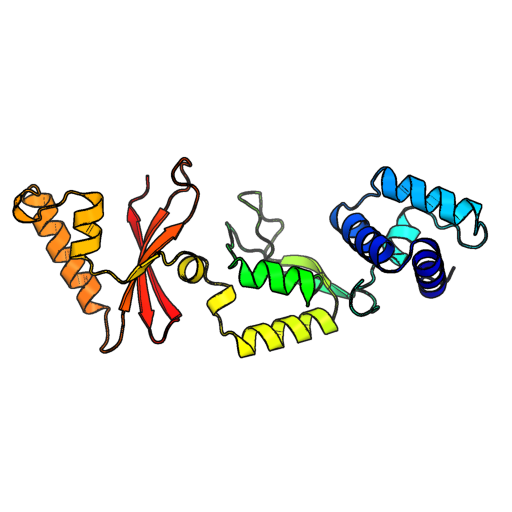
ATOM 1033 C C . GLU A 1 129 ? 5.466 -9.927 5.646 1.00 94.94 129 GLU A C 1
ATOM 1035 O O . GLU A 1 129 ? 5.731 -10.211 4.478 1.00 94.94 129 GLU A O 1
ATOM 1040 N N . ALA A 1 130 ? 6.344 -10.087 6.640 1.00 93.25 130 ALA A N 1
ATOM 1041 C CA . ALA A 1 130 ? 7.699 -10.595 6.447 1.00 93.25 130 ALA A CA 1
ATOM 1042 C C . ALA A 1 130 ? 7.688 -12.022 5.878 1.00 93.25 130 ALA A C 1
ATOM 1044 O O . ALA A 1 130 ? 8.332 -12.277 4.863 1.00 93.25 130 ALA A O 1
ATOM 1045 N N . ALA A 1 131 ? 6.878 -12.915 6.454 1.00 94.88 131 ALA A N 1
ATOM 1046 C CA . ALA A 1 131 ? 6.712 -14.281 5.961 1.00 94.88 131 ALA A CA 1
ATOM 1047 C C . ALA A 1 131 ? 6.168 -14.313 4.522 1.00 94.88 131 ALA A C 1
ATOM 1049 O O . ALA A 1 131 ? 6.608 -15.108 3.689 1.00 94.88 131 ALA A O 1
ATOM 1050 N N . TRP A 1 132 ? 5.226 -13.424 4.192 1.00 93.62 132 TRP A N 1
ATOM 1051 C CA . TRP A 1 132 ? 4.723 -13.313 2.825 1.00 93.62 132 TRP A CA 1
ATOM 1052 C C . TRP A 1 132 ? 5.798 -12.793 1.859 1.00 93.62 132 TRP A C 1
ATOM 1054 O O . TRP A 1 132 ? 5.919 -13.316 0.752 1.00 93.62 132 TRP A O 1
ATOM 1064 N N . GLN A 1 133 ? 6.594 -11.799 2.260 1.00 89.50 133 GLN A N 1
ATOM 1065 C CA . GLN A 1 133 ? 7.692 -11.270 1.444 1.00 89.50 133 GLN A CA 1
ATOM 1066 C C . GLN A 1 133 ? 8.782 -12.321 1.206 1.00 89.50 133 GLN A C 1
ATOM 1068 O O . GLN A 1 133 ? 9.278 -12.426 0.088 1.00 89.50 133 GLN A O 1
ATOM 1073 N N . GLU A 1 134 ? 9.119 -13.126 2.212 1.00 89.62 134 GLU A N 1
ATOM 1074 C CA . GLU A 1 134 ? 10.062 -14.239 2.076 1.00 89.62 134 GLU A CA 1
ATOM 1075 C C . GLU A 1 134 ? 9.555 -15.280 1.066 1.00 89.62 134 GLU A C 1
ATOM 1077 O O . GLU A 1 134 ? 10.283 -15.664 0.152 1.00 89.62 134 GLU A O 1
ATOM 1082 N N . ALA A 1 135 ? 8.277 -15.661 1.156 1.00 90.19 135 ALA A N 1
ATOM 1083 C CA . ALA A 1 135 ? 7.675 -16.650 0.262 1.00 90.19 135 ALA A CA 1
ATOM 1084 C C . ALA A 1 135 ? 7.504 -16.166 -1.193 1.00 90.19 135 ALA A C 1
ATOM 1086 O O . ALA A 1 135 ? 7.519 -16.979 -2.116 1.00 90.19 135 ALA A O 1
ATOM 1087 N N . ASN A 1 136 ? 7.320 -14.860 -1.414 1.00 85.62 136 ASN A N 1
ATOM 1088 C CA . ASN A 1 136 ? 7.021 -14.287 -2.738 1.00 85.62 136 ASN A CA 1
ATOM 1089 C C . ASN A 1 136 ? 8.204 -13.514 -3.354 1.00 85.62 136 ASN A C 1
ATOM 1091 O O . ASN A 1 136 ? 8.131 -13.054 -4.498 1.00 85.62 136 ASN A O 1
ATOM 1095 N N . GLY A 1 137 ? 9.307 -13.391 -2.613 1.00 77.06 137 GLY A N 1
A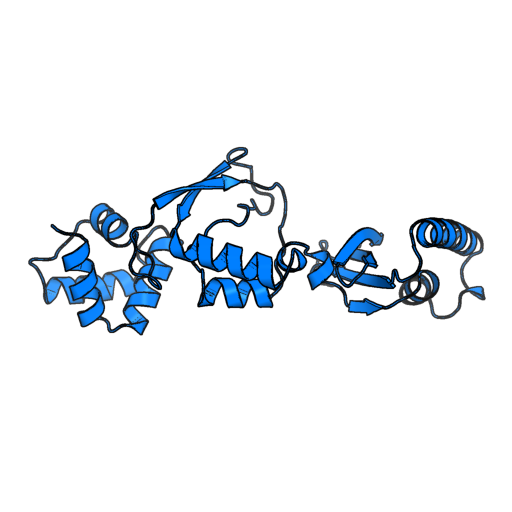TOM 1096 C CA . GLY A 1 137 ? 10.485 -12.617 -2.981 1.00 77.06 137 GLY A CA 1
ATOM 1097 C C . GLY A 1 137 ? 10.252 -11.100 -2.997 1.00 77.06 137 GLY A C 1
ATOM 1098 O O . GLY A 1 137 ? 9.169 -10.576 -2.723 1.00 77.06 137 GLY A O 1
ATOM 1099 N N . SER A 1 138 ? 11.286 -10.360 -3.406 1.00 65.19 138 SER A N 1
ATOM 1100 C CA . SER A 1 138 ? 11.254 -8.895 -3.564 1.00 65.19 138 SER A CA 1
ATOM 1101 C C . SER A 1 138 ? 10.317 -8.393 -4.675 1.00 65.19 138 SER A C 1
ATOM 1103 O O . SER A 1 138 ? 10.155 -7.182 -4.835 1.00 65.19 138 SER A O 1
ATOM 1105 N N . ARG A 1 139 ? 9.646 -9.300 -5.405 1.00 58.06 139 ARG A N 1
ATOM 1106 C CA . ARG A 1 139 ? 8.723 -9.011 -6.520 1.00 58.06 139 ARG A CA 1
ATOM 1107 C C . ARG A 1 139 ? 7.582 -8.054 -6.159 1.00 58.06 139 ARG A C 1
ATOM 1109 O O . ARG A 1 139 ? 6.969 -7.471 -7.043 1.00 58.06 139 ARG A O 1
ATOM 1116 N N . SER A 1 140 ? 7.294 -7.881 -4.873 1.00 59.44 140 SER A N 1
ATOM 1117 C CA . SER A 1 140 ? 6.190 -7.052 -4.382 1.00 59.44 140 SER A CA 1
ATOM 1118 C C . SER A 1 140 ? 6.471 -5.550 -4.309 1.00 59.44 140 SER A C 1
ATOM 1120 O O . SER A 1 140 ? 5.518 -4.770 -4.247 1.00 59.44 140 SER A O 1
ATOM 1122 N N . ARG A 1 141 ? 7.749 -5.143 -4.295 1.00 64.00 141 ARG A N 1
ATOM 1123 C CA . ARG A 1 141 ? 8.157 -3.740 -4.086 1.00 64.00 141 ARG A CA 1
ATOM 1124 C C . ARG A 1 141 ? 8.726 -3.058 -5.320 1.00 64.00 141 ARG A C 1
ATOM 1126 O O . ARG A 1 141 ? 8.901 -1.845 -5.282 1.00 64.00 141 ARG A O 1
ATOM 1133 N N . ASP A 1 142 ? 9.023 -3.803 -6.380 1.00 69.12 142 ASP A N 1
ATOM 1134 C CA . ASP A 1 142 ? 9.487 -3.194 -7.616 1.00 69.12 142 ASP A CA 1
ATOM 1135 C C . ASP A 1 142 ? 8.291 -2.855 -8.526 1.00 69.12 142 ASP A C 1
ATOM 1137 O O . ASP A 1 142 ? 7.675 -3.764 -9.102 1.00 69.12 142 ASP A O 1
ATOM 1141 N N . PRO A 1 143 ? 7.949 -1.562 -8.682 1.00 69.19 143 PRO A N 1
ATOM 1142 C CA . PRO A 1 143 ? 6.855 -1.140 -9.546 1.00 69.19 143 PRO A CA 1
ATOM 1143 C C . PRO A 1 143 ? 7.061 -1.579 -10.999 1.00 69.19 143 PRO A C 1
ATOM 1145 O O . PRO A 1 143 ? 6.079 -1.773 -11.715 1.00 69.19 143 PRO A O 1
ATOM 1148 N N . VAL A 1 144 ? 8.310 -1.773 -11.439 1.00 76.25 144 VAL A N 1
ATOM 1149 C CA . VAL A 1 144 ? 8.629 -2.213 -12.800 1.00 76.25 144 VAL A CA 1
ATOM 1150 C C . VAL A 1 144 ? 8.241 -3.668 -13.003 1.00 76.25 144 VAL A C 1
ATOM 1152 O O . VAL A 1 144 ? 7.586 -3.971 -13.996 1.00 76.25 144 VAL A O 1
ATOM 1155 N N . THR A 1 145 ? 8.544 -4.545 -12.042 1.00 80.88 145 THR A N 1
ATOM 1156 C CA . THR A 1 145 ? 8.117 -5.953 -12.066 1.00 80.88 145 THR A CA 1
ATOM 1157 C C . THR A 1 145 ? 6.594 -6.087 -12.220 1.00 80.88 145 THR A C 1
ATOM 1159 O O . THR A 1 145 ? 6.126 -6.871 -13.045 1.00 80.88 145 THR A O 1
ATOM 1162 N N . ALA A 1 146 ? 5.805 -5.281 -11.499 1.00 76.94 146 ALA A N 1
ATOM 1163 C CA . ALA A 1 146 ? 4.341 -5.259 -11.638 1.00 76.94 146 ALA A CA 1
ATOM 1164 C C . ALA A 1 146 ? 3.851 -4.653 -12.970 1.00 76.94 146 ALA A C 1
ATOM 1166 O O . ALA A 1 146 ? 2.707 -4.857 -13.373 1.00 76.94 146 ALA A O 1
ATOM 1167 N N . SER A 1 147 ? 4.718 -3.899 -13.644 1.00 85.62 147 SER A N 1
ATOM 1168 C CA . SER A 1 147 ? 4.423 -3.147 -14.865 1.00 85.62 147 SER A CA 1
ATOM 1169 C C . SER A 1 147 ? 4.947 -3.819 -16.137 1.00 85.62 147 SER A C 1
ATOM 1171 O O . SER A 1 147 ? 4.773 -3.264 -17.226 1.00 85.62 147 SER A O 1
ATOM 1173 N N . LEU A 1 148 ? 5.572 -4.998 -16.026 1.00 91.25 148 LEU A N 1
ATOM 1174 C CA . LEU A 1 148 ? 6.043 -5.776 -17.171 1.00 91.25 148 LEU A CA 1
ATOM 1175 C C . LEU A 1 148 ? 4.851 -6.181 -18.050 1.00 91.25 148 LEU A C 1
ATOM 1177 O O . LEU A 1 148 ? 3.880 -6.769 -17.577 1.00 91.25 148 LEU A O 1
ATOM 1181 N N . LYS A 1 149 ? 4.913 -5.857 -19.343 1.00 93.50 149 LYS A N 1
ATOM 1182 C CA . LYS A 1 149 ? 3.834 -6.122 -20.307 1.00 93.50 149 LYS A CA 1
ATOM 1183 C C . LYS A 1 149 ? 4.104 -7.355 -21.144 1.00 93.50 149 LYS A C 1
ATOM 1185 O O . LYS A 1 149 ? 3.240 -8.215 -21.280 1.00 93.50 149 LYS A O 1
ATOM 1190 N N . ARG A 1 150 ? 5.293 -7.423 -21.737 1.00 95.06 150 ARG A N 1
ATOM 1191 C CA . ARG A 1 150 ? 5.676 -8.513 -22.635 1.00 95.06 150 ARG A CA 1
ATOM 1192 C C . ARG A 1 150 ? 7.185 -8.661 -22.705 1.00 95.06 150 ARG A C 1
ATOM 1194 O O . ARG A 1 150 ? 7.915 -7.671 -22.644 1.00 95.06 150 ARG A O 1
ATOM 1201 N N . ARG A 1 151 ? 7.631 -9.893 -22.926 1.00 97.38 151 ARG A N 1
ATOM 1202 C CA . ARG A 1 151 ? 8.991 -10.174 -23.377 1.00 97.38 151 ARG A CA 1
ATOM 1203 C C . ARG A 1 151 ? 9.197 -9.562 -24.766 1.00 97.38 151 ARG A C 1
ATOM 1205 O O . ARG A 1 151 ? 8.287 -9.582 -25.595 1.00 97.38 151 ARG A O 1
ATOM 1212 N N . THR A 1 152 ? 10.369 -8.987 -24.999 1.00 97.19 152 THR A N 1
ATOM 1213 C CA . THR A 1 152 ? 10.699 -8.264 -26.233 1.00 97.19 152 THR A CA 1
ATOM 1214 C C . THR A 1 152 ? 12.201 -8.321 -26.503 1.00 97.19 152 THR A C 1
ATOM 1216 O O . THR A 1 152 ? 12.994 -8.707 -25.651 1.00 97.19 152 THR A O 1
ATOM 1219 N N . THR A 1 153 ? 12.608 -7.883 -27.684 1.00 96.81 153 THR A N 1
ATOM 1220 C CA . THR A 1 153 ? 13.966 -7.426 -28.001 1.00 96.81 153 THR A CA 1
ATOM 1221 C C . THR A 1 153 ? 14.005 -5.898 -28.064 1.00 96.81 153 THR A C 1
ATOM 1223 O O . THR A 1 153 ? 12.956 -5.247 -28.139 1.00 96.81 153 THR A O 1
ATOM 1226 N N . TYR A 1 154 ? 15.207 -5.307 -28.058 1.00 95.69 154 TYR A N 1
ATOM 1227 C CA . TYR A 1 154 ? 15.350 -3.859 -28.238 1.00 95.69 154 TYR A CA 1
ATOM 1228 C C . TYR A 1 154 ? 14.779 -3.418 -29.594 1.00 95.69 154 TYR A C 1
ATOM 1230 O O . TYR A 1 154 ? 14.012 -2.460 -29.670 1.00 95.69 154 TYR A O 1
ATOM 1238 N N . ARG A 1 155 ? 15.070 -4.174 -30.660 1.00 94.88 155 ARG A N 1
ATOM 1239 C CA . ARG A 1 155 ? 14.545 -3.907 -32.002 1.00 94.88 155 ARG A CA 1
ATOM 1240 C C . ARG A 1 155 ? 13.018 -3.934 -32.062 1.00 94.88 155 ARG A C 1
ATOM 1242 O O . ARG A 1 155 ? 12.428 -2.995 -32.582 1.00 94.88 155 ARG A O 1
ATOM 1249 N N . GLU A 1 156 ? 12.374 -4.966 -31.519 1.00 95.19 156 GLU A N 1
ATOM 1250 C CA . GLU A 1 156 ? 10.903 -5.050 -31.481 1.00 95.19 156 GLU A CA 1
ATOM 1251 C C . GLU A 1 156 ? 10.274 -3.906 -30.682 1.00 95.19 156 GLU A C 1
ATOM 1253 O O . GLU A 1 156 ? 9.208 -3.409 -31.045 1.00 95.19 156 GLU A O 1
ATOM 1258 N N . TYR A 1 157 ? 10.922 -3.479 -29.596 1.00 94.88 157 TYR A N 1
ATOM 1259 C CA . TYR A 1 157 ? 10.470 -2.335 -28.813 1.00 94.88 157 TYR A CA 1
ATOM 1260 C C . TYR A 1 157 ? 10.544 -1.038 -29.625 1.00 94.88 157 TYR A C 1
ATOM 1262 O O . TYR A 1 157 ? 9.567 -0.298 -29.690 1.00 94.88 157 TYR A O 1
ATOM 1270 N N . VAL A 1 158 ? 11.664 -0.783 -30.306 1.00 93.38 158 VAL A N 1
ATOM 1271 C CA . VAL A 1 158 ? 11.822 0.401 -31.163 1.00 93.38 158 VAL A CA 1
ATOM 1272 C C . VAL A 1 158 ? 10.808 0.410 -32.306 1.00 93.38 158 VAL A C 1
ATOM 1274 O O . VAL A 1 158 ? 10.214 1.453 -32.565 1.00 93.38 158 VAL A O 1
ATOM 1277 N N . LEU A 1 159 ? 10.569 -0.730 -32.963 1.00 92.44 159 LEU A N 1
ATOM 1278 C CA . LEU A 1 159 ? 9.598 -0.816 -34.060 1.00 92.44 159 LEU A CA 1
ATOM 1279 C C . LEU A 1 159 ? 8.165 -0.529 -33.590 1.00 92.44 159 LEU A C 1
ATOM 1281 O O . LEU A 1 159 ? 7.441 0.203 -34.258 1.00 92.44 159 LEU A O 1
ATOM 1285 N N . LYS A 1 160 ? 7.777 -0.988 -32.391 1.00 91.81 160 LYS A N 1
ATOM 1286 C CA . LYS A 1 160 ? 6.471 -0.643 -31.797 1.00 91.81 160 LYS A CA 1
ATOM 1287 C C . LYS A 1 160 ? 6.255 0.876 -31.700 1.00 91.81 160 LYS A C 1
ATOM 1289 O O . LYS A 1 160 ? 5.129 1.336 -31.858 1.00 91.81 160 LYS A O 1
ATOM 1294 N N . TRP A 1 161 ? 7.310 1.644 -31.420 1.00 87.62 161 TRP A N 1
ATOM 1295 C CA . TRP A 1 161 ? 7.217 3.088 -31.177 1.00 87.62 161 TRP A CA 1
ATOM 1296 C C . TRP A 1 161 ? 7.507 3.956 -32.403 1.00 87.62 161 TRP A C 1
ATOM 1298 O O . TRP A 1 161 ? 6.926 5.030 -32.536 1.00 87.62 161 TRP A O 1
ATOM 1308 N N . LEU A 1 162 ? 8.408 3.522 -33.286 1.00 88.00 162 LEU A N 1
ATOM 1309 C CA . LEU A 1 162 ? 8.904 4.327 -34.409 1.00 88.00 162 LEU A CA 1
ATOM 1310 C C . LEU A 1 162 ? 8.443 3.834 -35.787 1.00 88.00 162 LEU A C 1
ATOM 1312 O O . LEU A 1 162 ? 8.723 4.500 -36.785 1.00 88.00 162 LEU A O 1
ATOM 1316 N N . GLY A 1 163 ? 7.728 2.709 -35.851 1.00 83.44 163 GLY A N 1
ATOM 1317 C CA . GLY A 1 163 ? 7.101 2.184 -37.062 1.00 83.44 163 GLY A CA 1
ATOM 1318 C C . GLY A 1 163 ? 7.497 0.745 -37.386 1.00 83.44 163 GLY A C 1
ATOM 1319 O O . GLY A 1 163 ? 8.506 0.229 -36.915 1.00 83.44 163 GLY A O 1
ATOM 1320 N N . ASP A 1 164 ? 6.719 0.112 -38.261 1.00 84.94 164 ASP A N 1
ATOM 1321 C CA . ASP A 1 164 ? 6.754 -1.342 -38.476 1.00 84.94 164 ASP A CA 1
ATOM 1322 C C . ASP A 1 164 ? 7.985 -1.861 -39.247 1.00 84.94 164 ASP A C 1
ATOM 1324 O O . ASP A 1 164 ? 8.165 -3.069 -39.390 1.00 84.94 164 ASP A O 1
ATOM 1328 N N . ASP A 1 165 ? 8.838 -0.974 -39.773 1.00 90.75 165 ASP A N 1
ATOM 1329 C CA . ASP A 1 165 ? 9.960 -1.349 -40.640 1.00 90.75 165 ASP A CA 1
ATOM 1330 C C . ASP A 1 165 ? 11.237 -0.556 -40.331 1.00 90.75 165 ASP A C 1
ATOM 1332 O O . ASP A 1 165 ? 11.350 0.648 -40.583 1.00 90.75 165 ASP A O 1
ATOM 1336 N N . TRP A 1 166 ? 12.252 -1.278 -39.855 1.00 89.19 166 TRP A N 1
ATOM 1337 C CA . TRP A 1 166 ? 13.560 -0.741 -39.479 1.00 89.19 166 TRP A CA 1
ATOM 1338 C C . TRP A 1 166 ? 14.272 -0.028 -40.634 1.00 89.19 166 TRP A C 1
ATOM 1340 O O . TRP A 1 166 ? 15.009 0.940 -40.429 1.00 89.19 166 TRP A O 1
ATOM 1350 N N . SER A 1 167 ? 14.068 -0.505 -41.864 1.00 91.19 167 SER A N 1
ATOM 1351 C CA . SER A 1 167 ? 14.711 0.051 -43.055 1.00 91.19 167 SER A CA 1
ATOM 1352 C C . SER A 1 167 ? 14.170 1.438 -43.417 1.00 91.19 167 SER A C 1
ATOM 1354 O O . SER A 1 167 ? 14.902 2.240 -44.009 1.00 91.19 167 SER A O 1
ATOM 1356 N N . LYS A 1 168 ? 12.935 1.742 -42.993 1.00 92.00 168 LYS A N 1
ATOM 1357 C CA . LYS A 1 168 ? 12.246 3.019 -43.227 1.00 92.00 168 LYS A CA 1
ATOM 1358 C C . LYS A 1 168 ? 12.599 4.094 -42.200 1.00 92.00 168 LYS A C 1
ATOM 1360 O O . LYS A 1 168 ? 12.305 5.264 -42.429 1.00 92.00 168 LYS A O 1
ATOM 1365 N N . LEU A 1 169 ? 13.270 3.736 -41.103 1.00 90.50 169 LEU A N 1
ATOM 1366 C CA . LEU A 1 169 ? 13.720 4.712 -40.113 1.00 90.50 169 LEU A CA 1
ATOM 1367 C C . LEU A 1 169 ? 14.784 5.653 -40.710 1.00 90.50 169 LEU A C 1
ATOM 1369 O O . LEU A 1 169 ? 15.718 5.172 -41.376 1.00 90.50 169 LEU A O 1
ATOM 1373 N N . PRO A 1 170 ? 14.716 6.973 -40.433 1.00 93.44 170 PRO A N 1
ATOM 1374 C CA . PRO A 1 170 ? 15.775 7.917 -40.778 1.00 93.44 170 PRO A CA 1
ATOM 1375 C C . PRO A 1 170 ? 17.149 7.409 -40.331 1.00 93.44 170 PRO A C 1
ATOM 1377 O O . PRO A 1 170 ? 17.296 6.913 -39.212 1.00 93.44 170 PRO A O 1
ATOM 1380 N N . LYS A 1 171 ? 18.170 7.547 -41.189 1.00 94.25 171 LYS A N 1
ATOM 1381 C CA . LYS A 1 171 ? 19.525 7.027 -40.921 1.00 94.25 171 LYS A CA 1
ATOM 1382 C C . LYS A 1 171 ? 20.058 7.412 -39.527 1.00 94.25 171 LYS A C 1
ATOM 1384 O O . LYS A 1 171 ? 20.517 6.505 -38.841 1.00 94.25 171 LYS A O 1
ATOM 1389 N N . PRO A 1 172 ? 19.949 8.673 -39.053 1.00 94.12 172 PRO A N 1
ATOM 1390 C CA . PRO A 1 172 ? 20.438 9.031 -37.719 1.00 94.12 172 PRO A CA 1
ATOM 1391 C C . PRO A 1 172 ? 19.737 8.270 -36.585 1.00 94.12 172 PRO A C 1
ATOM 1393 O O . PRO A 1 172 ? 20.392 7.831 -35.645 1.00 94.12 172 PRO A O 1
ATOM 1396 N N . LEU A 1 173 ? 18.419 8.061 -36.687 1.00 90.50 173 LEU A N 1
ATOM 1397 C CA . LEU A 1 173 ? 17.657 7.297 -35.693 1.00 90.50 173 LEU A CA 1
ATOM 1398 C C . LEU A 1 173 ? 18.036 5.818 -35.716 1.00 90.50 173 LEU A C 1
ATOM 1400 O O . LEU A 1 173 ? 18.183 5.205 -34.665 1.00 90.50 173 LEU A O 1
ATOM 1404 N N . ARG A 1 174 ? 18.238 5.259 -36.910 1.00 93.62 174 ARG A N 1
ATOM 1405 C CA . ARG A 1 174 ? 18.633 3.861 -37.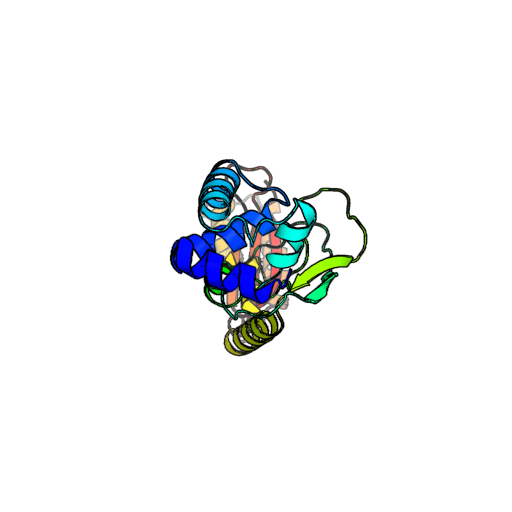087 1.00 93.62 174 ARG A CA 1
ATOM 1406 C C . ARG A 1 174 ? 20.003 3.563 -36.486 1.00 93.62 174 ARG A C 1
ATOM 1408 O O . ARG A 1 174 ? 20.156 2.535 -35.840 1.00 93.62 174 ARG A O 1
ATOM 1415 N N . GLU A 1 175 ? 20.987 4.437 -36.698 1.00 94.44 175 GLU A N 1
ATOM 1416 C CA . GLU A 1 175 ? 22.325 4.256 -36.120 1.00 94.44 175 GLU A CA 1
ATOM 1417 C C . GLU A 1 175 ? 22.292 4.404 -34.594 1.00 94.44 175 GLU A C 1
ATOM 1419 O O . GLU A 1 175 ? 22.767 3.510 -33.898 1.00 94.44 175 GLU A O 1
ATOM 1424 N N . ARG A 1 176 ? 21.596 5.420 -34.063 1.00 93.38 176 ARG A N 1
ATOM 1425 C CA . ARG A 1 176 ? 21.394 5.565 -32.611 1.00 93.38 176 ARG A CA 1
ATOM 1426 C C . ARG A 1 176 ? 20.707 4.343 -31.990 1.00 93.38 176 ARG A C 1
ATOM 1428 O O . ARG A 1 176 ? 21.082 3.901 -30.909 1.00 93.38 176 ARG A O 1
ATOM 1435 N N . ALA A 1 177 ? 19.710 3.779 -32.670 1.00 92.88 177 ALA A N 1
ATOM 1436 C CA . ALA A 1 177 ? 19.022 2.583 -32.200 1.00 92.88 177 ALA A CA 1
ATOM 1437 C C . ALA A 1 177 ? 19.936 1.342 -32.219 1.00 92.88 177 ALA A C 1
ATOM 1439 O O . ALA A 1 177 ? 19.842 0.521 -31.316 1.00 92.88 177 ALA A O 1
ATOM 1440 N N . LYS A 1 178 ? 20.856 1.205 -33.186 1.00 95.25 178 LYS A N 1
ATOM 1441 C CA . LYS A 1 178 ? 21.861 0.121 -33.177 1.00 95.25 178 LYS A CA 1
ATOM 1442 C C . LYS A 1 178 ? 22.868 0.268 -32.039 1.00 95.25 178 LYS A C 1
ATOM 1444 O O . LYS A 1 178 ? 23.202 -0.723 -31.399 1.00 95.25 178 LYS A O 1
ATOM 1449 N N . GLU A 1 179 ? 23.356 1.483 -31.795 1.00 95.81 179 GLU A N 1
ATOM 1450 C CA . GLU A 1 179 ? 24.265 1.764 -30.676 1.00 95.81 179 GLU A CA 1
ATOM 1451 C C . GLU A 1 179 ? 23.601 1.375 -29.355 1.00 95.81 179 GLU A C 1
ATOM 1453 O O . GLU A 1 179 ? 24.155 0.607 -28.570 1.00 95.81 179 GLU A O 1
ATOM 1458 N N . ARG A 1 180 ? 22.350 1.803 -29.167 1.00 95.12 180 ARG A N 1
ATOM 1459 C CA . ARG A 1 180 ? 21.574 1.454 -27.982 1.00 95.12 180 ARG A CA 1
ATOM 1460 C C . ARG A 1 180 ? 21.255 -0.043 -27.895 1.00 95.12 180 ARG A C 1
ATOM 1462 O O . ARG A 1 180 ? 21.329 -0.609 -26.810 1.00 95.12 180 ARG A O 1
ATOM 1469 N N . GLU A 1 181 ? 20.959 -0.707 -29.013 1.00 96.12 181 GLU A N 1
ATOM 1470 C CA . GLU A 1 181 ? 20.789 -2.168 -29.079 1.00 96.12 181 GLU A CA 1
ATOM 1471 C C . GLU A 1 181 ? 22.048 -2.896 -28.584 1.00 96.12 181 GLU A C 1
ATOM 1473 O O . GLU A 1 181 ? 21.943 -3.850 -27.809 1.00 96.12 181 GLU A O 1
ATOM 1478 N N . ALA A 1 182 ? 23.235 -2.423 -28.975 1.00 96.69 182 ALA A N 1
ATOM 1479 C CA . ALA A 1 182 ? 24.508 -2.975 -28.525 1.00 96.69 182 ALA A CA 1
ATOM 1480 C C . ALA A 1 182 ? 24.748 -2.727 -27.026 1.00 96.69 182 ALA A C 1
ATOM 1482 O O . ALA A 1 182 ? 25.140 -3.653 -26.317 1.00 96.69 182 ALA A O 1
ATOM 1483 N N . GLU A 1 183 ? 24.453 -1.523 -26.520 1.00 95.88 183 GLU A N 1
ATOM 1484 C CA . GLU A 1 183 ? 24.531 -1.207 -25.085 1.00 95.88 183 GLU A CA 1
ATOM 1485 C C . GLU A 1 183 ? 23.624 -2.109 -24.242 1.00 95.88 183 GLU A C 1
ATOM 1487 O O . GLU A 1 183 ? 24.049 -2.641 -23.217 1.00 95.88 183 GLU A O 1
ATOM 1492 N N . VAL A 1 184 ? 22.371 -2.295 -24.669 1.00 95.44 184 VAL A N 1
ATOM 1493 C CA . VAL A 1 184 ? 21.411 -3.170 -23.984 1.00 95.44 184 VAL A CA 1
ATOM 1494 C C . VAL A 1 184 ? 21.883 -4.619 -24.040 1.00 95.44 184 VAL A C 1
ATOM 1496 O O . VAL A 1 184 ? 21.882 -5.301 -23.018 1.00 95.44 184 VAL A O 1
ATOM 1499 N N . SER A 1 185 ? 22.350 -5.077 -25.203 1.00 96.50 185 SER A N 1
ATOM 1500 C CA . SER A 1 185 ? 22.862 -6.441 -25.376 1.00 96.50 185 SER A CA 1
ATOM 1501 C C . SER A 1 185 ? 24.081 -6.719 -24.494 1.00 96.50 185 SER A C 1
ATOM 1503 O O . SER A 1 185 ? 24.183 -7.804 -23.933 1.00 96.50 185 SER A O 1
ATOM 1505 N N . ALA A 1 186 ? 24.968 -5.737 -24.303 1.00 96.88 186 ALA A N 1
ATOM 1506 C CA . ALA A 1 186 ? 26.141 -5.866 -23.436 1.00 96.88 186 ALA A CA 1
ATOM 1507 C C . ALA A 1 186 ? 25.789 -6.047 -21.946 1.00 96.88 186 ALA A C 1
ATOM 1509 O O . ALA A 1 186 ? 26.611 -6.546 -21.176 1.00 96.88 186 ALA A O 1
ATOM 1510 N N . LYS A 1 187 ? 24.578 -5.658 -21.529 1.00 95.25 187 LYS A N 1
ATOM 1511 C CA . LYS A 1 187 ? 24.080 -5.836 -20.155 1.00 95.25 187 LYS A CA 1
ATOM 1512 C C . LYS A 1 187 ? 23.429 -7.202 -19.924 1.00 95.25 187 LYS A C 1
ATOM 1514 O O . LYS A 1 187 ? 23.305 -7.625 -18.773 1.00 95.25 187 LYS A O 1
ATOM 1519 N N . LEU A 1 188 ? 23.020 -7.890 -20.992 1.00 97.12 188 LEU A N 1
ATOM 1520 C CA . LEU A 1 188 ? 22.362 -9.191 -20.911 1.00 97.12 188 LEU A CA 1
ATOM 1521 C C . LEU A 1 188 ? 23.377 -10.311 -20.659 1.00 97.12 188 LEU A C 1
ATOM 1523 O O . LEU A 1 188 ? 24.413 -10.414 -21.315 1.00 97.12 188 LEU A O 1
ATOM 1527 N N . ARG A 1 189 ? 23.046 -11.194 -19.720 1.00 97.31 189 ARG A N 1
ATOM 1528 C CA . ARG A 1 189 ? 23.749 -12.458 -19.465 1.00 97.31 189 ARG A CA 1
ATOM 1529 C C . ARG A 1 189 ? 22.979 -13.629 -20.085 1.00 97.31 189 ARG A C 1
ATOM 1531 O O . ARG A 1 189 ? 21.782 -13.502 -20.346 1.00 97.31 189 ARG A O 1
ATOM 1538 N N . PRO A 1 190 ? 23.616 -14.797 -20.291 1.00 97.75 190 PRO A N 1
ATOM 1539 C CA . PRO A 1 190 ? 22.898 -16.001 -20.695 1.00 97.75 190 PRO A CA 1
ATOM 1540 C C . PRO A 1 190 ? 21.733 -16.306 -19.742 1.00 97.75 190 PRO A C 1
ATOM 1542 O O . PRO A 1 190 ? 21.931 -16.410 -18.533 1.00 97.75 190 PRO A O 1
ATOM 1545 N N . GLY A 1 191 ? 20.525 -16.439 -20.295 1.00 96.56 191 GLY A N 1
ATOM 1546 C CA . GLY A 1 191 ? 19.293 -16.673 -19.533 1.00 96.56 191 GLY A CA 1
ATOM 1547 C C . GLY A 1 191 ? 18.551 -15.410 -19.083 1.00 96.56 191 GLY A C 1
ATOM 1548 O O . GLY A 1 191 ? 17.438 -15.536 -18.576 1.00 96.56 191 GLY A O 1
ATOM 1549 N N . ASP A 1 192 ? 19.112 -14.215 -19.288 1.00 97.81 192 ASP A N 1
ATOM 1550 C CA . ASP A 1 192 ? 18.375 -12.970 -19.070 1.00 97.81 192 ASP A CA 1
ATOM 1551 C C . ASP A 1 192 ? 17.295 -12.781 -20.142 1.00 97.81 192 ASP A C 1
ATOM 1553 O O . ASP A 1 192 ? 17.444 -13.162 -21.308 1.00 97.81 192 ASP A O 1
ATOM 1557 N N . GLU A 1 193 ? 16.203 -12.142 -19.744 1.00 97.69 193 GLU A N 1
ATOM 1558 C CA . GLU A 1 193 ? 15.110 -11.759 -20.622 1.00 97.69 193 GLU A CA 1
ATOM 1559 C C . GLU A 1 193 ? 14.989 -10.242 -20.658 1.00 97.69 193 GLU A C 1
ATOM 1561 O O . GLU A 1 193 ? 15.105 -9.574 -19.632 1.00 97.69 193 GLU A O 1
ATOM 1566 N N . LEU A 1 194 ? 14.709 -9.688 -21.832 1.00 97.69 194 LEU A N 1
ATOM 1567 C CA . LEU A 1 194 ? 14.371 -8.281 -21.964 1.00 97.69 194 LEU A CA 1
ATOM 1568 C C . LEU A 1 194 ? 12.847 -8.147 -22.023 1.00 97.69 194 LEU A C 1
ATOM 1570 O O . LEU A 1 194 ? 12.172 -8.858 -22.771 1.00 97.69 194 LEU A O 1
ATOM 1574 N N . TRP A 1 195 ? 12.302 -7.252 -21.210 1.00 97.50 195 TRP A N 1
ATOM 1575 C CA . TRP A 1 195 ? 10.868 -7.024 -21.088 1.00 97.50 195 TRP A CA 1
ATOM 1576 C C . TRP A 1 195 ? 10.532 -5.557 -21.305 1.00 97.50 195 TRP A C 1
ATOM 1578 O O . TRP A 1 195 ? 11.252 -4.669 -20.863 1.00 97.50 195 TRP A O 1
ATOM 1588 N N . GLU A 1 196 ? 9.409 -5.309 -21.966 1.00 95.62 196 GLU A N 1
ATOM 1589 C CA . GLU A 1 196 ? 8.779 -3.996 -22.001 1.00 95.62 196 GLU A CA 1
ATOM 1590 C C . GLU A 1 196 ? 8.009 -3.770 -20.699 1.00 95.62 196 GLU A C 1
ATOM 1592 O O . GLU A 1 196 ? 7.276 -4.659 -20.255 1.00 95.62 196 GLU A O 1
ATOM 1597 N N . TYR A 1 197 ? 8.128 -2.573 -20.126 1.00 93.94 197 TYR A N 1
ATOM 1598 C CA . TYR A 1 197 ? 7.293 -2.137 -19.012 1.00 93.94 197 TYR A CA 1
ATOM 1599 C C . TYR A 1 197 ? 6.582 -0.825 -19.338 1.00 93.94 197 TYR A C 1
ATOM 1601 O O . TYR A 1 197 ? 7.115 0.029 -20.049 1.00 93.94 197 TYR A O 1
ATOM 1609 N N . GLU A 1 198 ? 5.375 -0.664 -18.800 1.00 91.44 198 GLU A N 1
ATOM 1610 C CA . GLU A 1 198 ? 4.591 0.567 -18.920 1.00 91.44 198 GLU A CA 1
ATOM 1611 C C . GLU A 1 198 ? 4.035 0.948 -17.546 1.00 91.44 198 GLU A C 1
ATOM 1613 O O . GLU A 1 198 ? 3.331 0.154 -16.920 1.00 91.44 198 GLU A O 1
ATOM 1618 N N . PHE A 1 199 ? 4.342 2.163 -17.098 1.00 84.44 199 PHE A N 1
ATOM 1619 C CA . PHE A 1 199 ? 3.942 2.722 -15.813 1.00 84.44 199 PHE A CA 1
ATOM 1620 C C . PHE A 1 199 ? 3.101 3.992 -16.004 1.00 84.44 199 PHE A C 1
ATOM 1622 O O . PHE A 1 199 ? 3.414 4.820 -16.857 1.00 84.44 199 PHE A O 1
ATOM 1629 N N . GLY A 1 200 ? 2.064 4.170 -15.180 1.00 78.69 200 GLY A N 1
ATOM 1630 C CA . GLY A 1 200 ? 1.159 5.324 -15.239 1.00 78.69 200 GLY A CA 1
ATOM 1631 C C . GLY A 1 200 ? 0.014 5.184 -16.254 1.00 78.69 200 GLY A C 1
ATOM 1632 O O . GLY A 1 200 ? -0.073 4.211 -17.002 1.00 78.69 200 GLY A O 1
ATOM 1633 N N . ASP A 1 201 ? -0.900 6.158 -16.254 1.00 76.31 201 ASP A N 1
ATOM 1634 C CA . ASP A 1 201 ? -1.991 6.251 -17.234 1.00 76.31 201 ASP A CA 1
ATOM 1635 C C . ASP A 1 201 ? -1.451 6.839 -18.543 1.00 76.31 201 ASP A C 1
ATOM 1637 O O . ASP A 1 201 ? -0.839 7.906 -18.518 1.00 76.31 201 ASP A O 1
ATOM 1641 N N . ARG A 1 202 ? -1.712 6.175 -19.680 1.00 77.75 202 ARG A N 1
ATOM 1642 C CA . ARG A 1 202 ? -1.319 6.625 -21.031 1.00 77.75 202 ARG A CA 1
ATOM 1643 C C . ARG A 1 202 ? -1.848 8.014 -21.389 1.00 77.75 202 ARG A C 1
ATOM 1645 O O . ARG A 1 202 ? -1.257 8.674 -22.235 1.00 77.75 202 ARG A O 1
ATOM 1652 N N . ASN A 1 203 ? -2.936 8.454 -20.760 1.00 77.19 203 ASN A N 1
ATOM 1653 C CA . ASN A 1 203 ? -3.503 9.789 -20.961 1.00 77.19 203 ASN A CA 1
ATOM 1654 C C . ASN A 1 203 ? -2.935 10.840 -19.994 1.00 77.19 203 ASN A C 1
ATOM 1656 O O . ASN A 1 203 ? -3.346 11.999 -20.029 1.00 77.19 203 ASN A O 1
ATOM 1660 N N . SER A 1 204 ? -2.015 10.451 -19.110 1.00 75.19 204 SER A N 1
ATOM 1661 C CA . SER A 1 204 ? -1.379 11.345 -18.147 1.00 75.19 204 SER A CA 1
ATOM 1662 C C . SER A 1 204 ? 0.050 11.684 -18.566 1.00 75.19 204 SER A C 1
ATOM 1664 O O . SER A 1 204 ? 0.773 10.841 -19.091 1.00 75.19 204 SER A O 1
ATOM 1666 N N . PHE A 1 205 ? 0.510 12.888 -18.217 1.00 72.19 205 PHE A N 1
ATOM 1667 C CA . PHE A 1 205 ? 1.919 13.294 -18.348 1.00 72.19 205 PHE A CA 1
ATOM 1668 C C . PHE A 1 205 ? 2.891 12.455 -17.493 1.00 72.19 205 PHE A C 1
ATOM 1670 O O . PHE A 1 205 ? 4.099 12.659 -17.542 1.00 72.19 205 PHE A O 1
ATOM 1677 N N . ALA A 1 206 ? 2.376 11.535 -16.671 1.00 76.94 206 ALA A N 1
ATOM 1678 C CA . ALA A 1 206 ? 3.166 10.626 -15.851 1.00 76.94 206 ALA A CA 1
ATOM 1679 C C . ALA A 1 206 ? 3.368 9.248 -16.507 1.00 76.94 206 ALA A C 1
ATOM 1681 O O . ALA A 1 206 ? 3.904 8.350 -15.854 1.00 76.94 206 ALA A O 1
ATOM 1682 N N . TYR A 1 207 ? 2.943 9.059 -17.763 1.00 82.31 207 TYR A N 1
ATOM 1683 C CA . TYR A 1 207 ? 3.192 7.820 -18.490 1.00 82.31 207 TYR A CA 1
ATOM 1684 C C . TYR A 1 207 ? 4.689 7.626 -18.754 1.00 82.31 207 TYR A C 1
ATOM 1686 O O . TYR A 1 207 ? 5.373 8.485 -19.310 1.00 82.31 207 TYR A O 1
ATOM 1694 N N . VAL A 1 208 ? 5.204 6.461 -18.369 1.00 87.19 208 VAL A N 1
ATOM 1695 C CA . VAL A 1 208 ? 6.588 6.060 -18.614 1.00 87.19 208 VAL A CA 1
ATOM 1696 C C . VAL A 1 208 ? 6.584 4.681 -19.251 1.00 87.19 208 VAL A C 1
ATOM 1698 O O . VAL A 1 208 ? 6.001 3.745 -18.709 1.00 87.19 208 VAL A O 1
ATOM 1701 N N . SER A 1 209 ? 7.281 4.538 -20.376 1.00 92.81 209 SER A N 1
ATOM 1702 C CA . SER A 1 209 ? 7.544 3.231 -20.981 1.00 92.81 209 SER A CA 1
ATOM 1703 C C . SER A 1 209 ? 9.037 3.005 -21.159 1.00 92.81 209 SER A C 1
ATOM 1705 O O . SER A 1 209 ? 9.828 3.942 -21.340 1.00 92.81 209 SER A O 1
ATOM 1707 N N . GLY A 1 210 ? 9.440 1.748 -21.049 1.00 94.62 210 GLY A N 1
ATOM 1708 C CA . GLY A 1 210 ? 10.845 1.405 -21.079 1.00 94.62 210 GLY A CA 1
ATOM 1709 C C . GLY A 1 210 ? 11.100 -0.081 -21.193 1.00 94.62 210 GLY A C 1
ATOM 1710 O O . GLY A 1 210 ? 10.208 -0.883 -21.477 1.00 94.62 210 GLY A O 1
ATOM 1711 N N . LEU A 1 211 ? 12.360 -0.423 -20.959 1.00 96.25 211 LEU A N 1
ATOM 1712 C CA . LEU A 1 211 ? 12.848 -1.788 -20.989 1.00 96.25 211 LEU A CA 1
ATOM 1713 C C . LEU A 1 211 ? 13.417 -2.172 -19.629 1.00 96.25 211 LEU A C 1
ATOM 1715 O O . LEU A 1 211 ? 14.029 -1.356 -18.940 1.00 96.25 211 LEU A O 1
ATOM 1719 N N . ALA A 1 212 ? 13.211 -3.428 -19.263 1.00 96.06 212 ALA A N 1
ATOM 1720 C CA . ALA A 1 212 ? 13.727 -4.039 -18.055 1.00 96.06 212 ALA A CA 1
ATOM 1721 C C . ALA A 1 212 ? 14.472 -5.329 -18.402 1.00 96.06 212 ALA A C 1
ATOM 1723 O O . ALA A 1 212 ? 14.006 -6.127 -19.217 1.00 96.06 212 ALA A O 1
ATOM 1724 N N . VAL A 1 213 ? 15.620 -5.543 -17.765 1.00 96.06 213 VAL A N 1
ATOM 1725 C CA . VAL A 1 213 ? 16.324 -6.825 -17.767 1.00 96.06 213 VAL A CA 1
ATOM 1726 C C . VAL A 1 213 ? 15.773 -7.655 -16.620 1.00 96.06 213 VAL A C 1
ATOM 1728 O O . VAL A 1 213 ? 15.850 -7.256 -15.458 1.00 96.06 213 VAL A O 1
ATOM 1731 N N . VAL A 1 214 ? 15.233 -8.821 -16.952 1.00 94.56 214 VAL A N 1
ATOM 1732 C CA . VAL A 1 214 ? 14.653 -9.773 -16.010 1.00 94.56 214 VAL A CA 1
ATOM 1733 C C . VAL A 1 214 ? 15.549 -11.004 -15.941 1.00 94.56 214 VAL A C 1
ATOM 1735 O O . VAL A 1 214 ? 15.768 -11.684 -16.940 1.00 94.56 214 VAL A O 1
ATOM 1738 N N . ARG A 1 215 ? 16.052 -11.312 -14.744 1.00 93.38 215 ARG A N 1
ATOM 1739 C CA . ARG A 1 215 ? 16.910 -12.471 -14.467 1.00 93.38 215 ARG A CA 1
ATOM 1740 C C . ARG A 1 215 ? 16.232 -13.363 -13.440 1.00 93.38 215 ARG A C 1
ATOM 1742 O O . ARG A 1 215 ? 15.965 -12.922 -12.326 1.00 93.38 215 ARG A O 1
ATOM 1749 N N . GLY A 1 216 ? 15.910 -14.602 -13.814 1.00 88.88 216 GLY A N 1
ATOM 1750 C CA . GLY A 1 216 ? 15.191 -15.525 -12.921 1.00 88.88 216 GLY A CA 1
ATOM 1751 C C . GLY A 1 216 ? 13.824 -14.992 -12.458 1.00 88.88 216 GLY A C 1
ATOM 1752 O O . GLY A 1 216 ? 13.381 -15.272 -11.345 1.00 88.88 216 GLY A O 1
ATOM 1753 N N . GLY A 1 217 ? 13.163 -14.173 -13.283 1.00 84.75 217 GLY A N 1
ATOM 1754 C CA . GLY A 1 217 ? 11.890 -13.533 -12.936 1.00 84.75 217 GLY A CA 1
ATOM 1755 C C . GLY A 1 217 ? 12.006 -12.379 -11.932 1.00 84.75 217 GLY A C 1
ATOM 1756 O O . GLY A 1 217 ? 11.037 -12.098 -11.228 1.00 84.75 217 GLY A O 1
ATOM 1757 N N . VAL A 1 218 ? 13.177 -11.747 -11.820 1.00 84.81 218 VAL A N 1
ATOM 1758 C CA . VAL A 1 218 ? 13.404 -10.528 -11.030 1.00 84.81 218 VAL A CA 1
ATOM 1759 C C . VAL A 1 218 ? 13.960 -9.447 -11.951 1.00 84.81 218 VAL A C 1
ATOM 1761 O O . VAL A 1 218 ? 14.900 -9.714 -12.699 1.00 84.81 218 VAL A O 1
ATOM 1764 N N . VAL A 1 219 ? 13.400 -8.237 -11.908 1.00 89.94 219 VAL A N 1
ATOM 1765 C CA . VAL A 1 219 ? 13.975 -7.083 -12.611 1.00 89.94 219 VAL A CA 1
ATOM 1766 C C . VAL A 1 219 ? 15.291 -6.710 -11.932 1.00 89.94 219 VAL A C 1
ATOM 1768 O O . VAL A 1 219 ? 15.321 -6.372 -10.752 1.00 89.94 219 VAL A O 1
ATOM 1771 N N . VAL A 1 220 ? 16.390 -6.805 -12.676 1.00 91.75 220 VAL A N 1
ATOM 1772 C CA . VAL A 1 220 ? 17.741 -6.479 -12.186 1.00 91.75 220 VAL A CA 1
ATOM 1773 C C . VAL A 1 220 ? 18.242 -5.132 -12.692 1.00 91.75 220 VAL A C 1
ATOM 1775 O O . VAL A 1 220 ? 19.153 -4.558 -12.106 1.00 91.75 220 VAL A O 1
ATOM 1778 N N . GLU A 1 221 ? 17.651 -4.625 -13.769 1.00 93.25 221 GLU A N 1
ATOM 1779 C CA . GLU A 1 221 ? 17.932 -3.305 -14.319 1.00 93.25 221 GLU A CA 1
ATOM 1780 C C . GLU A 1 221 ? 16.724 -2.841 -15.130 1.00 93.25 221 GLU A C 1
ATOM 1782 O O . GLU A 1 221 ? 16.052 -3.660 -15.756 1.00 93.25 221 GLU A O 1
ATOM 1787 N N . HIS A 1 222 ? 16.442 -1.542 -15.148 1.00 93.62 222 HIS A N 1
ATOM 1788 C CA . HIS A 1 222 ? 15.420 -0.977 -16.018 1.00 93.62 222 HIS A CA 1
ATOM 1789 C C . HIS A 1 222 ? 15.767 0.456 -16.404 1.00 93.62 222 HIS A C 1
ATOM 1791 O O . HIS A 1 222 ? 16.516 1.147 -15.711 1.00 93.62 222 HIS A O 1
ATOM 1797 N N . TRP A 1 223 ? 15.209 0.919 -17.515 1.00 93.44 223 TRP A N 1
ATOM 1798 C CA . TRP A 1 223 ? 15.372 2.294 -17.960 1.00 93.44 223 TRP A CA 1
ATOM 1799 C C . TRP A 1 223 ? 14.178 2.738 -18.800 1.00 93.44 223 TRP A C 1
ATOM 1801 O O . TRP A 1 223 ? 13.625 1.973 -19.592 1.00 93.44 223 TRP A O 1
ATOM 1811 N N . ALA A 1 224 ? 13.803 4.006 -18.636 1.00 91.25 224 ALA A N 1
ATOM 1812 C CA . ALA A 1 224 ? 12.823 4.653 -19.493 1.00 91.25 224 ALA A CA 1
ATOM 1813 C C . ALA A 1 224 ? 13.492 5.015 -20.823 1.00 91.25 224 ALA A C 1
ATOM 1815 O O . ALA A 1 224 ? 14.529 5.678 -20.829 1.00 91.25 224 ALA A O 1
ATOM 1816 N N . GLU A 1 225 ? 12.905 4.588 -21.937 1.00 84.44 225 GLU A N 1
ATOM 1817 C CA . GLU A 1 225 ? 13.385 4.960 -23.278 1.00 84.44 225 GLU A CA 1
ATOM 1818 C C . GLU A 1 225 ? 12.636 6.190 -23.808 1.00 84.44 225 GLU A C 1
ATOM 1820 O O . GLU A 1 225 ? 13.218 7.012 -24.511 1.00 84.44 225 GLU A O 1
ATOM 1825 N N . TRP A 1 226 ? 11.370 6.363 -23.409 1.00 72.25 226 TRP A N 1
ATOM 1826 C CA . TRP A 1 226 ? 10.530 7.483 -23.825 1.00 72.25 226 TRP A CA 1
ATOM 1827 C C . TRP A 1 226 ? 9.839 8.099 -22.610 1.00 72.25 226 TRP A C 1
ATOM 1829 O O . TRP A 1 226 ? 9.220 7.397 -21.807 1.00 72.25 226 TRP A O 1
ATOM 1839 N N . LYS A 1 227 ? 9.937 9.424 -22.488 1.00 60.94 227 LYS A N 1
ATOM 184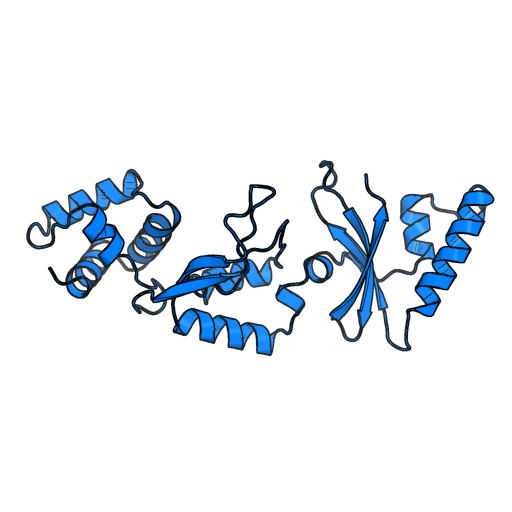0 C CA . LYS A 1 227 ? 9.066 10.227 -21.628 1.00 60.94 227 LYS A CA 1
ATOM 1841 C C . LYS A 1 227 ? 8.129 10.997 -22.553 1.00 60.94 227 LYS A C 1
ATOM 1843 O O . LYS A 1 227 ? 8.627 11.709 -23.425 1.00 60.94 227 LYS A O 1
ATOM 1848 N N . SER A 1 228 ? 6.825 10.773 -22.408 1.00 54.38 228 SER A N 1
ATOM 1849 C CA . SER A 1 228 ? 5.782 11.579 -23.057 1.00 54.38 228 SER A CA 1
ATOM 1850 C C . SER A 1 228 ? 5.710 12.970 -22.448 1.00 54.38 228 SER A C 1
ATOM 1852 O O . SER A 1 228 ? 5.869 13.045 -21.208 1.00 54.38 228 SER A O 1
#

Organism: NCBI:txid2528023

Secondary structure (DSSP, 8-state):
--HHHHHHHHHHHH-HHHHHHHHHHHHHHSS--HHHHHHHHHHHHH-GGG---HHHHHHHT-B-TTT-PBPEEEEEEEESS--PPPHHHHHHHHHH-TT---SPEE-TTSPP--SEEEEEE-HHHHHHHHHHHHHHGGGGT-HHHHHEEEE--HHHHHHHHH-S-GGGS-HHHHHHHHHHHHHHHHHPPTT-EEEEEEES-TTSTT-EEEEEEEETTEEEEEEEEEE-

Sequence (228 aa):
MDAATFRLDLAAFLGADEYRKFVRQARQAGRLRYWHERELNRFFDARPDLRLGGDEIFAALRVCELHGDELMAGTAEVIGGHVAYADEYLRTRRDRFPNAASGPFYTQGGRSPGPFVEVWYCPACREAEAAWQEANGSRSRDPVTASLKRRTTYREYVLKWLGDDWSKLPKPLRERAKEREAEVSAKLRPGDELWEYEFGDRNSFAYVSGLAVVRGGVVVEHWAEWKS

Foldseek 3Di:
DDLLVLLVLLCVQLPLPVSLVLLVVCQVVVHHDPVNVVSLVVSCVVVVVSDDDGVRVNCSSCANSVPRHHWDKDKEFADEADWDFAPVLVVCCVPQQVFLNHDHDYCNNPDDPDRIDIGTGDPRSVVRSVVVCVVVDPCGGDVQLNFFDDFDALVRVCCVPPHVDLVPDDPVVSVVSVVVSVVVVVPDDVQKTKTKGWDDDPPDQPIFIWIFIAHPSRGPDIDTPDRD

Radius of gyration: 24.79 Å; chains: 1; bounding box: 54×35×75 Å

pLDDT: mean 90.8, std 8.63, range [54.38, 98.56]